Protein AF-A0A9P6RVA3-F1 (afdb_monomer)

pLDDT: mean 85.66, std 9.14, range [53.78, 96.81]

Structure (mmCIF, N/CA/C/O backbone):
data_AF-A0A9P6RVA3-F1
#
_entry.id   AF-A0A9P6RVA3-F1
#
loop_
_atom_site.group_PDB
_atom_site.id
_atom_site.type_symbol
_atom_site.label_atom_id
_atom_site.label_alt_id
_atom_site.label_comp_id
_atom_site.label_asym_id
_atom_site.label_entity_id
_atom_site.label_seq_id
_atom_site.pdbx_PDB_ins_code
_atom_site.Cartn_x
_atom_site.Cartn_y
_atom_site.Cartn_z
_atom_site.occupancy
_atom_site.B_iso_or_equiv
_atom_site.auth_seq_id
_atom_site.auth_comp_id
_atom_site.auth_asym_id
_atom_site.auth_atom_id
_atom_site.pdbx_PDB_model_num
ATOM 1 N N . LEU A 1 1 ? -16.266 7.007 38.373 1.00 53.78 1 LEU A N 1
ATOM 2 C CA . LEU A 1 1 ? -15.330 5.930 37.982 1.00 53.78 1 LEU A CA 1
ATOM 3 C C . LEU A 1 1 ? -15.356 4.839 39.043 1.00 53.78 1 LEU A C 1
ATOM 5 O O . LEU A 1 1 ? -15.180 5.146 40.216 1.00 53.78 1 LEU A O 1
ATOM 9 N N . THR A 1 2 ? -15.658 3.595 38.670 1.00 68.75 2 THR A N 1
ATOM 10 C CA . THR A 1 2 ? -15.514 2.444 39.577 1.00 68.75 2 THR A CA 1
ATOM 11 C C . THR A 1 2 ? -14.026 2.146 39.792 1.00 68.75 2 THR A C 1
ATOM 13 O O . THR A 1 2 ? -13.196 2.486 38.951 1.00 68.75 2 THR A O 1
ATOM 16 N N . ARG A 1 3 ? -13.667 1.497 40.908 1.00 64.25 3 ARG A N 1
ATOM 17 C CA . ARG A 1 3 ? -12.266 1.171 41.249 1.00 64.25 3 ARG A CA 1
ATOM 18 C C . ARG A 1 3 ? -11.560 0.344 40.158 1.00 64.25 3 ARG A C 1
ATOM 20 O O . ARG A 1 3 ? -10.368 0.515 39.949 1.00 64.25 3 ARG A O 1
ATOM 27 N N . ALA A 1 4 ? -12.315 -0.496 39.443 1.00 65.62 4 ALA A N 1
ATOM 28 C CA . ALA A 1 4 ? -11.836 -1.242 38.279 1.00 65.62 4 ALA A CA 1
ATOM 29 C C . ALA A 1 4 ? -11.577 -0.335 37.061 1.00 65.62 4 ALA A C 1
ATOM 31 O O . ALA A 1 4 ? -10.528 -0.447 36.445 1.00 65.62 4 ALA A O 1
ATOM 32 N N . GLY A 1 5 ? -12.479 0.611 36.766 1.00 70.31 5 GLY A N 1
ATOM 33 C CA . GLY A 1 5 ? -12.300 1.550 35.653 1.00 70.31 5 GLY A CA 1
ATOM 34 C C . GLY A 1 5 ? -11.110 2.496 35.838 1.00 70.31 5 GLY A C 1
ATOM 35 O O . GLY A 1 5 ? -10.431 2.800 34.868 1.00 70.31 5 GLY A O 1
ATOM 36 N N . SER A 1 6 ? -10.815 2.914 37.075 1.00 71.44 6 SER A N 1
ATOM 37 C CA . SER A 1 6 ? -9.616 3.721 37.362 1.00 71.44 6 SER A CA 1
ATOM 38 C C . SER A 1 6 ? -8.330 2.958 37.044 1.00 71.44 6 SER A C 1
ATOM 40 O O . SER A 1 6 ? -7.448 3.505 36.404 1.00 71.44 6 SER A O 1
ATOM 42 N N . LYS A 1 7 ? -8.257 1.677 37.430 1.00 80.69 7 LYS A N 1
ATOM 43 C CA . LYS A 1 7 ? -7.076 0.840 37.195 1.00 80.69 7 LYS A CA 1
ATOM 44 C C . LYS A 1 7 ? -6.822 0.607 35.703 1.00 80.69 7 LYS A C 1
ATOM 46 O O . LYS A 1 7 ? -5.688 0.715 35.263 1.00 80.69 7 LYS A O 1
ATOM 51 N N . THR A 1 8 ? -7.874 0.324 34.935 1.00 79.81 8 THR A N 1
ATOM 52 C CA . THR A 1 8 ? -7.774 0.156 33.478 1.00 79.81 8 THR A CA 1
ATOM 53 C C . THR A 1 8 ? -7.306 1.438 32.796 1.00 79.81 8 THR A C 1
ATOM 55 O O . THR A 1 8 ? -6.451 1.385 31.924 1.00 79.81 8 THR A O 1
ATOM 58 N N . LEU A 1 9 ? -7.826 2.598 33.212 1.00 77.81 9 LEU A N 1
ATOM 59 C CA . LEU A 1 9 ? -7.374 3.880 32.676 1.00 77.81 9 LEU A CA 1
ATOM 60 C C . LEU A 1 9 ? -5.895 4.136 33.001 1.00 77.81 9 LEU A C 1
ATOM 62 O O . LEU A 1 9 ? -5.153 4.548 32.119 1.00 77.81 9 LEU A O 1
ATOM 66 N N . ASP A 1 10 ? -5.460 3.844 34.230 1.00 79.94 10 ASP A N 1
ATOM 67 C CA . ASP A 1 10 ? -4.055 3.977 34.632 1.00 79.94 10 ASP A CA 1
ATOM 68 C C . ASP A 1 10 ? -3.139 3.049 33.812 1.00 79.94 10 ASP A C 1
ATOM 70 O O . ASP A 1 10 ? -2.068 3.471 33.386 1.00 79.94 10 ASP A O 1
ATOM 74 N N . GLU A 1 11 ? -3.566 1.811 33.540 1.00 81.69 11 GLU A N 1
ATOM 75 C CA . GLU A 1 11 ? -2.845 0.857 32.680 1.00 81.69 11 GLU A CA 1
ATOM 76 C C . GLU A 1 11 ? -2.764 1.351 31.223 1.00 81.69 11 GLU A C 1
ATOM 78 O O . GLU A 1 11 ? -1.707 1.260 30.603 1.00 81.69 11 GLU A O 1
ATOM 83 N N . MET A 1 12 ? -3.840 1.939 30.688 1.00 81.44 12 MET A N 1
ATOM 84 C CA . MET A 1 12 ? -3.847 2.497 29.330 1.00 81.44 12 MET A CA 1
ATOM 85 C C . MET A 1 12 ? -3.011 3.779 29.206 1.00 81.44 12 MET A C 1
ATOM 87 O O . MET A 1 12 ? -2.379 3.984 28.177 1.00 81.44 12 MET A O 1
ATOM 91 N N . ILE A 1 13 ? -2.999 4.634 30.236 1.00 79.94 13 ILE A N 1
ATOM 92 C CA . ILE A 1 13 ? -2.170 5.853 30.284 1.00 79.94 13 ILE A CA 1
ATOM 93 C C . ILE A 1 13 ? -0.687 5.507 30.469 1.00 79.94 13 ILE A C 1
ATOM 95 O O . ILE A 1 13 ? 0.174 6.249 30.006 1.00 79.94 13 ILE A O 1
ATOM 99 N N . GLN A 1 14 ? -0.372 4.409 31.162 1.00 79.31 14 GLN A N 1
ATOM 100 C CA . GLN A 1 14 ? 0.998 3.894 31.243 1.00 79.31 14 GLN A CA 1
ATOM 101 C C . GLN A 1 14 ? 1.500 3.349 29.897 1.00 79.31 14 GLN A C 1
ATOM 103 O O . GLN A 1 14 ? 2.712 3.306 29.688 1.00 79.31 14 GLN A O 1
ATOM 108 N N . GLY A 1 15 ? 0.592 2.944 29.005 1.00 71.94 15 GLY A N 1
ATOM 109 C CA . GLY A 1 15 ? 0.879 2.682 27.594 1.00 71.94 15 GLY A CA 1
ATOM 110 C C . GLY A 1 15 ? 0.721 3.926 26.710 1.00 71.94 15 GLY A C 1
ATOM 111 O O . GLY A 1 15 ? 0.503 5.035 27.196 1.00 71.94 15 GLY A O 1
ATOM 112 N N . ASP A 1 16 ? 0.798 3.743 25.389 1.00 83.69 16 ASP A N 1
ATOM 113 C CA . ASP A 1 16 ? 0.493 4.810 24.430 1.00 83.69 16 ASP A CA 1
ATOM 114 C C . ASP A 1 16 ? -1.019 4.874 24.158 1.00 83.69 16 ASP A C 1
ATOM 116 O O . ASP A 1 16 ? -1.569 4.245 23.250 1.00 83.69 16 ASP A O 1
ATOM 120 N N . PHE A 1 17 ? -1.729 5.635 24.994 1.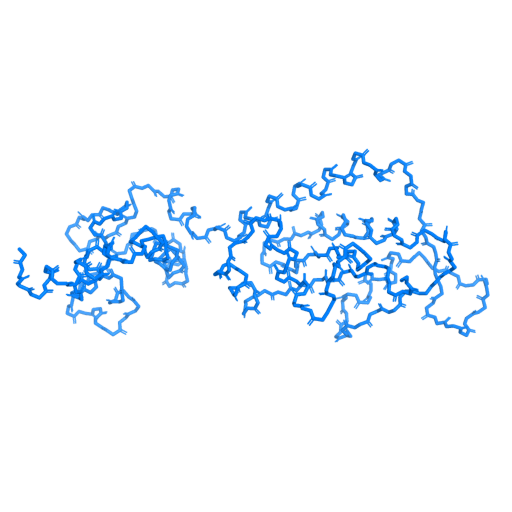00 84.44 17 PHE A N 1
ATOM 121 C CA . PHE A 1 17 ? -3.171 5.837 24.843 1.00 84.44 17 PHE A CA 1
ATOM 122 C C . PHE A 1 17 ? -3.547 6.437 23.476 1.00 84.44 17 PHE A C 1
ATOM 124 O O . PHE A 1 17 ? -4.630 6.150 22.959 1.00 84.44 17 PHE A O 1
ATOM 131 N N . ALA A 1 18 ? -2.685 7.278 22.892 1.00 81.38 18 ALA A N 1
ATOM 132 C CA . ALA A 1 18 ? -2.969 7.921 21.615 1.00 81.38 18 ALA A CA 1
ATOM 133 C C . ALA A 1 18 ? -2.950 6.896 20.476 1.00 81.38 18 ALA A C 1
ATOM 135 O O . ALA A 1 18 ? -3.879 6.870 19.668 1.00 81.38 18 ALA A O 1
ATOM 136 N N . GLU A 1 19 ? -1.960 6.006 20.466 1.00 80.50 19 GLU A N 1
ATOM 137 C CA . GLU A 1 19 ? -1.867 4.900 19.509 1.00 80.50 19 GLU A CA 1
ATOM 138 C C . GLU A 1 19 ? -3.070 3.947 19.617 1.00 80.50 19 GLU A C 1
ATOM 140 O O . GLU A 1 19 ? -3.694 3.598 18.609 1.00 80.50 19 GLU A O 1
ATOM 145 N N . LEU A 1 20 ? -3.485 3.607 20.844 1.00 86.50 20 LEU A N 1
ATOM 146 C CA . LEU A 1 20 ? -4.684 2.794 21.086 1.00 86.50 20 LEU A CA 1
ATOM 147 C C . LEU A 1 20 ? -5.958 3.468 20.550 1.00 86.50 20 LEU A C 1
ATOM 149 O O . LEU A 1 20 ? -6.811 2.804 19.954 1.00 86.50 20 LEU A O 1
ATOM 153 N N . ALA A 1 21 ? -6.097 4.785 20.734 1.00 88.31 21 ALA A N 1
ATOM 154 C CA . ALA A 1 21 ? -7.236 5.553 20.231 1.00 88.31 21 ALA A CA 1
ATOM 155 C C . ALA A 1 21 ? -7.248 5.648 18.698 1.00 88.31 21 ALA A C 1
ATOM 157 O O . ALA A 1 21 ? -8.306 5.492 18.084 1.00 88.31 21 ALA A O 1
ATOM 158 N N . ILE A 1 22 ? -6.089 5.856 18.069 1.00 84.38 22 ILE A N 1
ATOM 159 C CA . ILE A 1 22 ? -5.953 5.876 16.607 1.00 84.38 22 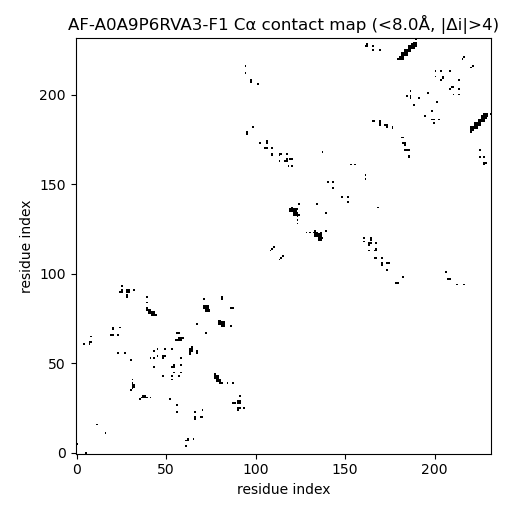ILE A CA 1
ATOM 160 C C . ILE A 1 22 ? -6.326 4.510 16.026 1.00 84.38 22 ILE A C 1
ATOM 162 O O . ILE A 1 22 ? -7.173 4.439 15.135 1.00 84.38 22 ILE A O 1
ATOM 166 N N . THR A 1 23 ? -5.776 3.430 16.581 1.00 85.38 23 THR A N 1
ATOM 167 C CA . THR A 1 23 ? -6.072 2.051 16.161 1.00 85.38 23 THR A CA 1
ATOM 168 C C . THR A 1 23 ? -7.561 1.734 16.296 1.00 85.38 23 THR A C 1
ATOM 170 O O . THR A 1 23 ? -8.183 1.194 15.380 1.00 85.38 23 THR A O 1
ATOM 173 N N . PHE A 1 24 ? -8.179 2.133 17.412 1.00 91.94 24 PHE A N 1
ATOM 174 C CA . PHE A 1 24 ? -9.620 1.999 17.620 1.00 91.94 24 PHE A CA 1
ATOM 175 C C . PHE A 1 24 ? -10.439 2.698 16.523 1.00 91.94 24 PHE A C 1
ATOM 177 O O . PHE A 1 24 ? -11.408 2.125 16.020 1.00 91.94 24 PHE A O 1
ATOM 184 N N . LEU A 1 25 ? -10.048 3.913 16.123 1.00 91.75 25 LEU A N 1
ATOM 185 C CA . LEU A 1 25 ? -10.749 4.692 15.099 1.00 91.75 25 LEU A CA 1
ATOM 186 C C . LEU A 1 25 ? -10.552 4.129 13.686 1.00 91.75 25 LEU A C 1
ATOM 188 O O . LEU A 1 25 ? -11.537 4.074 12.946 1.00 91.75 25 LEU A O 1
ATOM 192 N N . LYS A 1 26 ? -9.341 3.660 13.341 1.00 86.00 26 LYS A N 1
ATOM 193 C CA . LYS A 1 26 ? -9.045 2.935 12.087 1.00 86.00 26 LYS A CA 1
ATOM 194 C C . LYS A 1 26 ? -9.940 1.689 11.962 1.00 86.00 26 LYS A C 1
ATOM 196 O O . LYS A 1 26 ? -10.657 1.516 10.973 1.00 86.00 26 LYS A O 1
ATOM 201 N N . ASN A 1 27 ? -10.001 0.874 13.018 1.00 88.00 27 ASN A N 1
ATOM 202 C CA . ASN A 1 27 ? -10.814 -0.347 13.048 1.00 88.00 27 ASN A CA 1
ATOM 203 C C . ASN A 1 27 ? -12.320 -0.058 12.979 1.00 88.00 27 ASN A C 1
ATOM 205 O O . ASN A 1 27 ? -13.049 -0.727 12.245 1.00 88.00 27 ASN A O 1
ATOM 209 N N . LEU A 1 28 ? -12.798 0.962 13.702 1.00 92.44 28 LEU A N 1
ATOM 210 C CA . LEU A 1 28 ? -14.202 1.371 13.651 1.00 92.44 28 LEU A CA 1
ATOM 211 C C . LEU A 1 28 ? -14.589 1.864 12.252 1.00 92.44 28 LEU A C 1
ATOM 213 O O . LEU A 1 28 ? -15.653 1.502 11.749 1.00 92.44 28 LEU A O 1
ATOM 217 N N . ALA A 1 29 ? -13.743 2.684 11.625 1.00 88.31 29 ALA A N 1
ATOM 218 C CA . ALA A 1 29 ? -13.979 3.182 10.278 1.00 88.31 29 ALA A CA 1
ATOM 219 C C . ALA A 1 29 ? -14.073 2.024 9.273 1.00 88.31 29 ALA A C 1
ATOM 221 O O . ALA A 1 29 ? -15.063 1.920 8.548 1.00 88.31 29 ALA A O 1
ATOM 222 N N . THR A 1 30 ? -13.123 1.091 9.325 1.00 82.62 30 THR A N 1
ATOM 223 C CA . THR A 1 30 ? -13.113 -0.132 8.507 1.00 82.62 30 THR A CA 1
ATOM 224 C C . THR A 1 30 ? -14.384 -0.964 8.682 1.00 82.62 30 THR A C 1
ATOM 226 O O . THR A 1 30 ? -15.013 -1.351 7.695 1.00 82.62 30 THR A O 1
ATOM 229 N N . ALA A 1 31 ? -14.822 -1.193 9.924 1.00 86.00 31 ALA A N 1
ATOM 230 C CA . ALA A 1 31 ? -16.041 -1.949 10.202 1.00 86.00 31 ALA A CA 1
ATOM 231 C C . ALA A 1 31 ? -17.302 -1.255 9.655 1.00 86.00 31 ALA A C 1
ATOM 233 O O . ALA A 1 31 ? -18.172 -1.917 9.092 1.00 86.00 31 ALA A O 1
ATOM 234 N N . ILE A 1 32 ? -17.391 0.077 9.751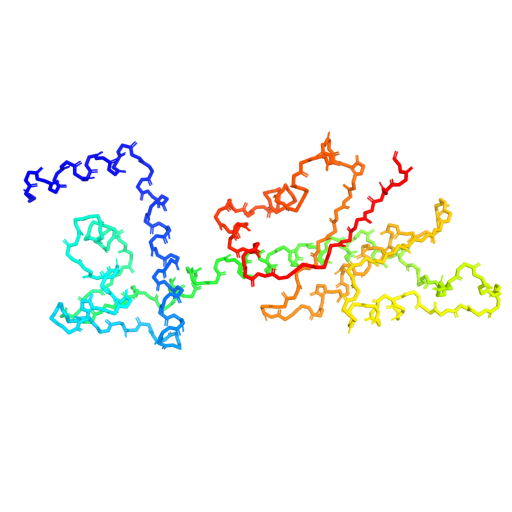 1.00 86.12 32 ILE A N 1
ATOM 235 C CA . ILE A 1 32 ? -18.506 0.854 9.186 1.00 86.12 32 ILE A CA 1
ATOM 236 C C . ILE A 1 3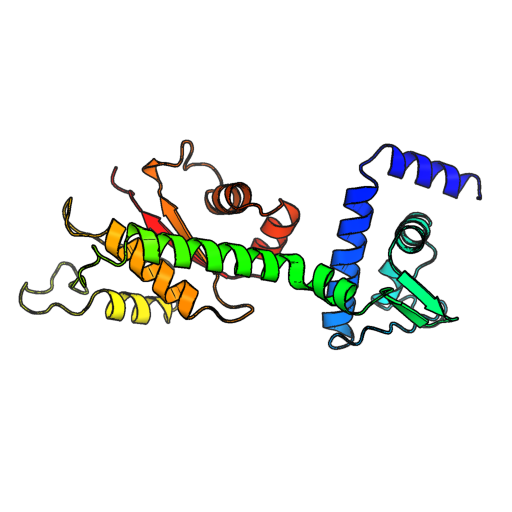2 ? -18.561 0.715 7.662 1.00 86.12 32 ILE A C 1
ATOM 238 O O . ILE A 1 32 ? -19.642 0.514 7.104 1.00 86.12 32 ILE A O 1
ATOM 242 N N . PHE A 1 33 ? -17.418 0.801 6.979 1.00 78.75 33 PHE A N 1
ATOM 243 C CA . PHE A 1 33 ? -17.377 0.626 5.529 1.00 78.75 33 PHE A CA 1
ATOM 244 C C . PHE A 1 33 ? -17.772 -0.788 5.111 1.00 78.75 33 PHE A C 1
ATOM 246 O O . PHE A 1 33 ? -18.658 -0.948 4.275 1.00 78.75 33 PHE A O 1
ATOM 253 N N . LYS A 1 34 ? -17.195 -1.806 5.751 1.00 77.94 34 LYS A N 1
ATOM 254 C CA . LYS A 1 34 ? -17.452 -3.213 5.430 1.00 77.94 34 LYS A CA 1
ATOM 255 C C . LYS A 1 34 ? -18.897 -3.643 5.697 1.00 77.94 34 LYS A C 1
ATOM 257 O O . LYS A 1 34 ? -19.496 -4.331 4.878 1.00 77.94 34 LYS A O 1
ATOM 262 N N . GLU A 1 35 ? -19.453 -3.262 6.844 1.00 84.12 35 GLU A N 1
ATOM 263 C CA . GLU A 1 35 ? -20.722 -3.811 7.340 1.00 84.12 35 GLU A CA 1
ATOM 264 C C . GLU A 1 35 ? -21.927 -2.896 7.062 1.00 84.12 35 GLU A C 1
ATOM 266 O O . GLU A 1 35 ? -23.077 -3.316 7.215 1.00 84.12 35 GLU A O 1
ATOM 271 N N . GLN A 1 36 ? -21.692 -1.631 6.693 1.00 81.00 36 GLN A N 1
ATOM 272 C CA . GLN A 1 36 ? -22.745 -0.643 6.428 1.00 81.00 36 GLN A CA 1
ATOM 273 C C . GLN A 1 36 ? -22.527 0.174 5.145 1.00 81.00 36 GLN A C 1
ATOM 275 O O . GLN A 1 36 ? -23.161 1.222 4.998 1.00 81.00 36 GLN A O 1
ATOM 280 N N . ASP A 1 37 ? -21.659 -0.279 4.235 1.00 68.88 37 ASP A N 1
ATOM 281 C CA . ASP A 1 37 ? -21.384 0.375 2.943 1.00 68.88 37 ASP A CA 1
ATOM 282 C C . ASP A 1 37 ? -20.992 1.859 3.100 1.00 68.88 37 ASP A C 1
ATOM 284 O O . ASP A 1 37 ? -21.432 2.755 2.381 1.00 68.88 37 ASP A O 1
ATOM 288 N N . GLY A 1 38 ? -20.231 2.150 4.159 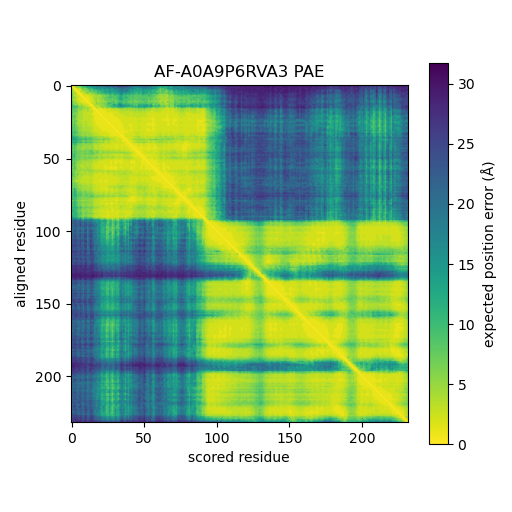1.00 65.81 38 GLY A N 1
ATOM 289 C CA . GLY A 1 38 ? -19.743 3.495 4.472 1.00 65.81 38 GLY A CA 1
ATOM 290 C C . GLY A 1 38 ? -20.793 4.438 5.063 1.00 65.81 38 GLY A C 1
ATOM 291 O O . GLY A 1 38 ? -20.518 5.628 5.231 1.00 65.81 38 GLY A O 1
ATOM 292 N N . ASN A 1 39 ? -21.992 3.952 5.410 1.00 80.81 39 ASN A N 1
ATOM 293 C CA . ASN A 1 39 ? -22.994 4.775 6.082 1.00 80.81 39 ASN A CA 1
ATOM 294 C C . ASN A 1 39 ? -22.488 5.205 7.475 1.00 80.81 39 ASN A C 1
ATOM 296 O O . ASN A 1 39 ? -22.365 4.364 8.367 1.00 80.81 39 ASN A O 1
ATOM 300 N N . PRO A 1 40 ? -22.259 6.510 7.719 1.00 83.31 40 PRO A N 1
ATOM 301 C CA . PRO A 1 40 ? -21.536 6.982 8.900 1.00 83.31 40 PRO A CA 1
ATOM 302 C C . PRO A 1 40 ? -22.315 6.868 10.216 1.00 83.31 40 PRO A C 1
ATOM 304 O O . PRO A 1 40 ? -21.777 7.201 11.273 1.00 83.31 40 PRO A O 1
ATOM 307 N N . VAL A 1 41 ? -23.591 6.474 10.171 1.00 92.62 41 VAL A N 1
ATOM 308 C CA . VAL A 1 41 ? -24.463 6.408 11.346 1.00 92.62 41 VAL A CA 1
ATOM 309 C C . VAL A 1 41 ? -24.632 4.961 11.800 1.00 92.62 41 VAL A C 1
ATOM 311 O O . VAL A 1 41 ? -25.389 4.179 11.219 1.00 92.62 41 VAL A O 1
ATOM 314 N N . VAL A 1 42 ? -23.989 4.632 12.917 1.00 95.44 42 VAL A N 1
ATOM 315 C CA . VAL A 1 42 ? -24.090 3.324 13.563 1.00 95.44 42 VAL A CA 1
ATOM 316 C C . VAL A 1 42 ? -25.194 3.348 14.612 1.00 95.44 42 VAL A C 1
ATOM 318 O O . VAL A 1 42 ? -25.117 4.061 15.615 1.00 95.44 42 VAL A O 1
ATOM 321 N N . ARG A 1 43 ? -26.237 2.538 14.419 1.00 96.19 43 ARG A N 1
ATOM 322 C CA . ARG A 1 43 ? -27.249 2.294 15.456 1.00 96.19 43 ARG A CA 1
ATOM 323 C C . ARG A 1 43 ? -26.812 1.124 16.329 1.00 96.19 43 ARG A C 1
ATOM 325 O O . ARG A 1 43 ? -26.725 0.009 15.819 1.00 96.19 43 ARG A O 1
ATOM 332 N N . TYR A 1 44 ? -26.613 1.375 17.621 1.00 95.69 44 TYR A N 1
ATOM 333 C CA . TYR A 1 44 ? -26.223 0.366 18.603 1.00 95.69 44 TYR A CA 1
ATOM 334 C C . TYR A 1 44 ? -27.217 0.265 19.768 1.00 95.69 44 TYR A C 1
ATOM 336 O O . TYR A 1 44 ? -27.493 1.246 20.465 1.00 95.69 44 TYR A O 1
ATOM 344 N N . ILE A 1 45 ? -27.724 -0.944 19.999 1.00 94.50 45 ILE A N 1
ATOM 345 C CA . ILE A 1 45 ? -28.645 -1.306 21.073 1.00 94.50 45 ILE A CA 1
ATOM 346 C C . ILE A 1 45 ? -28.017 -2.465 21.868 1.00 94.50 45 ILE A C 1
ATOM 348 O O . ILE A 1 45 ? -27.975 -3.591 21.373 1.00 94.50 45 ILE A O 1
ATOM 352 N N . PRO A 1 46 ? -27.597 -2.253 23.135 1.00 91.12 46 PRO A N 1
ATOM 353 C CA . PRO A 1 46 ? -26.837 -3.245 23.909 1.00 91.12 46 PRO A CA 1
ATOM 354 C C . PRO A 1 46 ? -27.492 -4.616 24.094 1.00 91.12 46 PRO A C 1
ATOM 356 O O . PRO A 1 46 ? -26.815 -5.569 24.461 1.00 91.12 46 PRO A O 1
ATOM 359 N N . LYS A 1 47 ? -28.815 -4.725 23.935 1.00 89.94 47 LYS A N 1
ATOM 360 C CA . LYS A 1 47 ? -29.534 -6.004 24.035 1.00 89.94 47 LYS A CA 1
ATOM 361 C C . LYS A 1 47 ? -29.571 -6.767 22.712 1.00 89.94 47 LYS A C 1
ATOM 363 O O . LYS A 1 47 ? -29.615 -7.989 22.746 1.00 89.94 47 LYS A O 1
ATOM 368 N N . GLU A 1 48 ? -29.568 -6.054 21.590 1.00 93.44 48 GLU A N 1
ATOM 369 C CA . GLU A 1 48 ? -29.712 -6.620 20.243 1.00 93.44 48 GLU A CA 1
ATOM 370 C C . GLU A 1 48 ? -28.348 -6.894 19.611 1.00 93.44 48 GLU A C 1
ATOM 372 O O . GLU A 1 48 ? -28.149 -7.912 18.960 1.00 93.44 48 GLU A O 1
ATOM 377 N N . ASP A 1 49 ? -27.383 -6.008 19.848 1.00 94.62 49 ASP A N 1
ATOM 378 C CA . ASP A 1 49 ? -26.137 -5.978 19.093 1.00 94.62 49 ASP A CA 1
ATOM 379 C C . ASP A 1 49 ? -24.982 -6.740 19.768 1.00 94.62 49 ASP A C 1
ATOM 381 O O . ASP A 1 49 ? -23.865 -6.685 19.261 1.00 94.62 49 ASP A O 1
ATOM 385 N N . LYS A 1 50 ? -25.216 -7.476 20.871 1.00 91.69 50 LYS A N 1
ATOM 386 C CA . LYS A 1 50 ? -24.156 -8.193 21.625 1.00 91.69 50 LYS A CA 1
ATOM 387 C C . LYS A 1 50 ? -23.346 -9.183 20.792 1.00 91.69 50 LYS A C 1
ATOM 389 O O . LYS A 1 50 ? -22.208 -9.473 21.135 1.00 91.69 50 LYS A O 1
ATOM 394 N N . THR A 1 51 ? -23.957 -9.740 19.753 1.00 91.94 51 THR A N 1
ATOM 395 C CA . THR A 1 51 ? -23.343 -10.731 18.860 1.00 91.94 51 THR A CA 1
ATOM 396 C C . THR A 1 51 ? -22.940 -10.131 17.514 1.00 91.94 51 THR A C 1
ATOM 398 O O . THR A 1 51 ? -22.590 -10.869 16.601 1.00 91.94 51 THR A O 1
ATOM 401 N N . THR A 1 52 ? -23.045 -8.810 17.358 1.00 94.50 52 THR A N 1
ATOM 402 C CA . THR A 1 52 ? -22.682 -8.098 16.126 1.00 94.50 52 THR A CA 1
ATOM 403 C C . THR A 1 52 ? -21.320 -7.432 16.283 1.00 94.50 52 THR A C 1
ATOM 405 O O . THR A 1 52 ? -20.887 -7.169 17.407 1.00 94.50 52 THR A O 1
ATOM 408 N N . TRP A 1 53 ? -20.698 -7.059 15.161 1.00 94.00 53 TRP A N 1
ATOM 409 C CA . TRP A 1 53 ? -19.447 -6.288 15.131 1.00 94.00 53 TRP A CA 1
ATOM 410 C C . TRP A 1 53 ? -19.506 -5.015 15.995 1.00 94.00 53 TRP A C 1
ATOM 412 O O . TRP A 1 53 ? -18.519 -4.597 16.590 1.00 94.00 53 TRP A O 1
ATOM 422 N N . LYS A 1 54 ? -20.694 -4.414 16.144 1.00 96.00 54 LYS A N 1
ATOM 423 C CA . LYS A 1 54 ? -20.885 -3.179 16.915 1.00 96.00 54 LYS A CA 1
ATOM 424 C C . LYS A 1 54 ? -20.545 -3.350 18.393 1.00 96.00 54 LYS A C 1
ATOM 426 O O . LYS A 1 54 ? -20.179 -2.370 19.037 1.00 96.00 54 LYS A O 1
ATOM 431 N N . PHE A 1 55 ? -20.679 -4.555 18.951 1.00 95.06 55 PHE A N 1
ATOM 432 C CA . PHE A 1 55 ? -20.365 -4.796 20.359 1.00 95.06 55 PHE A CA 1
ATOM 433 C C . PHE A 1 55 ? -18.886 -4.540 20.673 1.00 95.06 55 PHE A C 1
ATOM 435 O O . PHE A 1 55 ? -18.568 -4.095 21.773 1.00 95.06 55 PHE A O 1
ATOM 442 N N . GLU A 1 56 ? -17.994 -4.741 19.703 1.00 94.31 56 GLU A N 1
ATOM 443 C CA . GLU A 1 56 ? -16.557 -4.503 19.863 1.00 94.31 56 GLU A CA 1
ATOM 444 C C . GLU A 1 56 ? -16.238 -3.017 20.078 1.00 94.31 56 GLU A C 1
ATOM 446 O O . GLU A 1 56 ? -15.354 -2.687 20.865 1.00 94.31 56 GLU A O 1
ATOM 451 N N . PHE A 1 57 ? -17.015 -2.117 19.466 1.00 95.62 57 PHE A N 1
ATOM 452 C CA . PHE A 1 57 ? -16.769 -0.668 19.489 1.00 95.62 57 PHE A CA 1
ATOM 453 C C . PHE A 1 57 ? -17.705 0.113 20.424 1.00 95.62 57 PHE A C 1
ATOM 455 O O . PHE A 1 57 ? -17.368 1.178 20.951 1.00 95.62 57 PHE A O 1
ATOM 462 N N . PHE A 1 58 ? -18.912 -0.405 20.645 1.00 95.19 58 PHE A N 1
ATOM 463 C CA . PHE A 1 58 ? -19.962 0.261 21.418 1.00 95.19 58 PHE A CA 1
ATOM 464 C C . PHE A 1 58 ? -20.342 -0.499 22.696 1.00 95.19 58 PHE A C 1
ATOM 466 O O . PHE A 1 58 ? -21.218 -0.059 23.443 1.00 95.19 58 PHE A O 1
ATOM 473 N N . GLY A 1 59 ? -19.652 -1.605 22.982 1.00 92.25 59 GLY A N 1
ATOM 474 C CA . GLY A 1 59 ? -19.794 -2.396 24.199 1.00 92.25 59 GLY A CA 1
ATOM 475 C C . GLY A 1 59 ? -19.495 -1.638 25.496 1.00 92.25 59 GLY A C 1
ATOM 476 O O . GLY A 1 59 ? -19.100 -0.465 25.516 1.00 92.25 59 GLY A O 1
ATOM 477 N N . ASP A 1 60 ? -19.708 -2.346 26.602 1.00 91.56 60 ASP A N 1
ATOM 478 C CA . ASP A 1 60 ? -19.558 -1.879 27.983 1.00 91.56 60 ASP A CA 1
ATOM 479 C C . ASP A 1 60 ? -18.210 -2.256 28.619 1.00 91.56 60 ASP A C 1
ATOM 481 O O . ASP A 1 60 ? -17.985 -1.970 29.797 1.00 91.56 60 ASP A O 1
ATOM 485 N N . LYS A 1 61 ? -17.288 -2.845 27.844 1.00 91.19 61 LYS A N 1
ATOM 486 C CA . LYS A 1 61 ? -15.900 -3.051 28.277 1.00 91.19 61 LYS A CA 1
ATOM 487 C C . LYS A 1 61 ? -15.272 -1.694 28.648 1.00 91.19 61 LYS A C 1
ATOM 489 O O . LYS A 1 61 ? -15.344 -0.778 27.827 1.00 91.19 61 LYS A O 1
ATOM 494 N N . PRO A 1 62 ? -14.641 -1.547 29.831 1.00 88.94 62 PRO A N 1
ATOM 495 C CA . PRO A 1 62 ? -14.089 -0.266 30.281 1.00 88.94 62 PRO A CA 1
ATOM 496 C C . PRO A 1 62 ? -13.146 0.401 29.270 1.00 88.94 62 PRO A C 1
ATOM 498 O O . PRO A 1 62 ? -13.296 1.586 29.005 1.00 88.94 62 PRO A O 1
ATOM 501 N N . GLU A 1 63 ? -12.252 -0.367 28.643 1.00 89.31 63 GLU A N 1
ATOM 502 C CA . GLU A 1 63 ? -11.322 0.109 27.601 1.00 89.31 63 GLU A CA 1
ATOM 503 C C . GLU A 1 63 ? -12.063 0.737 26.415 1.00 89.31 63 GLU A C 1
ATOM 505 O O . GLU A 1 63 ? -11.790 1.866 26.022 1.00 89.31 63 GLU A O 1
ATOM 510 N N . VAL A 1 64 ? -13.072 0.035 25.893 1.00 91.56 64 VAL A N 1
ATOM 511 C CA . VAL A 1 64 ? -13.896 0.486 24.764 1.00 91.56 64 VAL A CA 1
ATOM 512 C C . VAL A 1 64 ? -14.675 1.751 25.124 1.00 91.56 64 VAL A C 1
ATOM 514 O O . VAL A 1 64 ? -14.825 2.650 24.298 1.00 91.56 64 VAL A O 1
ATOM 517 N N . VAL A 1 65 ? -15.167 1.844 26.363 1.00 91.69 65 VAL A N 1
ATOM 518 C CA . VAL A 1 65 ? -15.833 3.053 26.863 1.00 91.69 65 VAL A CA 1
ATOM 519 C C . VAL A 1 65 ? -14.859 4.231 26.860 1.00 91.69 65 VAL A C 1
ATOM 521 O O . VAL A 1 65 ? -15.210 5.274 26.313 1.00 91.69 65 VAL A O 1
ATOM 524 N N . PHE A 1 66 ? -13.646 4.061 27.393 1.00 91.00 66 PHE A N 1
ATOM 525 C CA . PHE A 1 66 ? -12.636 5.122 27.423 1.00 91.00 66 PHE A CA 1
ATOM 526 C C . PHE A 1 66 ? -12.196 5.559 26.027 1.00 91.00 66 PHE A C 1
ATOM 528 O O . PHE A 1 66 ? -12.193 6.755 25.745 1.00 91.00 66 PHE A O 1
ATOM 535 N N . LEU A 1 67 ? -11.894 4.612 25.135 1.00 92.69 67 LEU A N 1
ATOM 536 C CA . LEU A 1 67 ? -11.499 4.909 23.755 1.00 92.69 67 LEU A CA 1
ATOM 537 C C . LEU A 1 67 ? -12.599 5.679 23.025 1.00 92.69 67 LEU A C 1
ATOM 539 O O . LEU A 1 67 ? -12.330 6.695 22.388 1.00 92.69 67 LEU A O 1
ATOM 543 N N . ARG A 1 68 ? -13.858 5.255 23.175 1.00 93.25 68 ARG A N 1
ATOM 544 C CA . ARG A 1 68 ? -15.007 5.929 22.563 1.00 93.25 68 ARG A CA 1
ATOM 545 C C . ARG A 1 68 ? -15.235 7.331 23.126 1.00 93.25 68 ARG A C 1
ATOM 547 O O . ARG A 1 68 ? -15.582 8.222 22.357 1.00 93.25 68 ARG A O 1
ATOM 554 N N . GLU A 1 69 ? -15.076 7.526 24.434 1.00 90.00 69 GLU A N 1
ATOM 555 C CA . GLU A 1 69 ? -15.237 8.836 25.084 1.00 90.00 69 GLU A CA 1
ATOM 556 C C . GLU A 1 69 ? -14.099 9.810 24.752 1.00 90.00 69 GLU A C 1
ATOM 558 O O . GLU A 1 69 ? -14.335 11.014 24.692 1.00 90.00 69 GLU A O 1
ATOM 563 N N . ALA A 1 70 ? -12.894 9.301 24.489 1.00 88.88 70 ALA A N 1
ATOM 564 C CA . ALA A 1 70 ? -11.745 10.099 24.063 1.00 88.88 70 ALA A CA 1
ATOM 565 C C . ALA A 1 70 ? -11.691 10.350 22.543 1.00 88.88 70 ALA A C 1
ATOM 567 O O . ALA A 1 70 ? -10.876 11.142 22.071 1.00 88.88 70 ALA A O 1
ATOM 568 N N . SER A 1 71 ? -12.546 9.681 21.770 1.00 91.44 71 SER A N 1
ATOM 569 C CA . SER A 1 71 ? -12.561 9.747 20.308 1.00 91.44 71 SER A CA 1
ATOM 570 C C . SER A 1 71 ? -13.445 10.879 19.766 1.00 91.44 71 SER A C 1
ATOM 572 O O . SER A 1 71 ? -14.403 11.288 20.425 1.00 91.44 71 SER A O 1
ATOM 574 N N . PRO A 1 72 ? -13.220 11.343 18.518 1.00 91.81 72 PRO A N 1
ATOM 575 C CA . PRO A 1 72 ? -14.062 12.326 17.831 1.00 91.81 72 PRO A CA 1
ATOM 576 C C . PRO A 1 72 ? -15.394 11.709 17.352 1.00 91.81 72 PRO A C 1
ATOM 578 O O . PRO A 1 72 ? -15.762 11.777 16.175 1.00 91.81 72 PRO A O 1
ATOM 581 N N . LEU A 1 73 ? -16.135 11.095 18.275 1.00 92.88 73 LEU A N 1
ATOM 582 C CA . LEU A 1 73 ? -17.429 10.460 18.063 1.00 92.88 73 LEU A CA 1
ATOM 583 C C . LEU A 1 73 ? -18.524 11.253 18.784 1.00 92.88 73 LEU A C 1
ATOM 585 O O . LEU A 1 73 ? -18.360 11.738 19.898 1.00 92.88 73 LEU A O 1
ATOM 589 N N . THR A 1 74 ? -19.687 11.353 18.151 1.00 91.75 74 THR A N 1
ATOM 590 C CA . THR A 1 74 ? -20.903 11.911 18.746 1.00 91.75 74 THR A CA 1
ATOM 591 C C . THR A 1 74 ? -21.914 10.807 18.990 1.00 91.75 74 THR A C 1
ATOM 593 O O . THR A 1 74 ? -22.044 9.869 18.197 1.00 91.75 74 THR A O 1
ATOM 596 N N . ARG A 1 75 ? -22.666 10.944 20.083 1.00 92.56 75 ARG A N 1
ATOM 597 C CA . ARG A 1 75 ? -23.748 10.033 2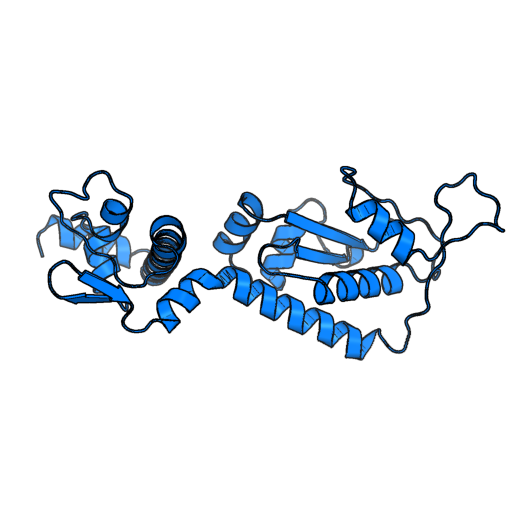0.446 1.00 92.56 75 ARG A CA 1
ATOM 598 C C . ARG A 1 75 ? -25.062 10.794 20.578 1.00 92.56 75 ARG A C 1
ATOM 600 O O . ARG A 1 75 ? -25.159 11.746 21.345 1.00 92.56 75 ARG A O 1
ATOM 607 N N . ALA A 1 76 ? -26.088 10.322 19.875 1.00 91.00 76 ALA A N 1
ATOM 608 C CA . ALA A 1 76 ? -27.467 10.784 19.996 1.00 91.00 76 ALA A CA 1
ATOM 609 C C . ALA A 1 76 ? -28.372 9.581 20.304 1.00 91.00 76 ALA A C 1
ATOM 611 O O . ALA A 1 76 ? -28.833 8.869 19.410 1.00 91.00 76 ALA A O 1
ATOM 612 N N . GLY A 1 77 ? -28.585 9.311 21.595 1.00 91.06 77 GLY A N 1
ATOM 613 C CA . GLY A 1 77 ? -29.325 8.134 22.054 1.00 91.06 77 GLY A CA 1
ATOM 614 C C . GLY A 1 77 ? -28.603 6.825 21.712 1.00 91.06 77 GLY A C 1
ATOM 615 O O . GLY A 1 77 ? -27.569 6.509 22.307 1.00 91.06 77 GLY A O 1
ATOM 616 N N . VAL A 1 78 ? -29.170 6.062 20.773 1.00 92.75 78 VAL A N 1
ATOM 617 C CA . VAL A 1 78 ? -28.618 4.791 20.254 1.00 92.75 78 VAL A CA 1
ATOM 618 C C . VAL A 1 78 ? -27.741 4.981 19.013 1.00 92.75 78 VAL A C 1
ATOM 620 O O . VAL A 1 78 ? -27.111 4.032 18.551 1.00 92.75 78 VAL A O 1
ATOM 623 N N . LEU A 1 79 ? -27.716 6.189 18.449 1.00 94.62 79 LEU A N 1
ATOM 624 C CA . LEU A 1 79 ? -26.958 6.498 17.244 1.00 94.62 79 LEU A CA 1
ATOM 625 C C . LEU A 1 79 ? -25.569 7.008 17.613 1.00 94.62 79 LEU A C 1
ATOM 627 O O . LEU A 1 79 ? -25.435 7.909 18.443 1.00 94.62 79 LEU A O 1
ATOM 631 N N . HIS A 1 80 ? -24.563 6.457 16.950 1.00 94.94 80 HIS A N 1
ATOM 632 C CA . HIS A 1 80 ? -23.165 6.838 17.054 1.00 94.94 80 HIS A CA 1
ATOM 633 C C . HIS A 1 80 ? -22.654 7.208 15.666 1.00 94.94 80 HIS A C 1
ATOM 635 O O . HIS A 1 80 ? -23.028 6.582 14.676 1.00 94.94 80 HIS A O 1
ATOM 641 N N . ARG A 1 81 ? -21.825 8.244 15.585 1.00 93.00 81 ARG A N 1
ATOM 642 C CA . ARG A 1 81 ? -21.184 8.673 14.337 1.00 93.00 81 ARG A CA 1
ATOM 643 C C . ARG A 1 81 ? -19.936 9.483 14.641 1.00 93.00 81 ARG A C 1
ATOM 645 O O . ARG A 1 81 ? -19.869 10.117 15.694 1.00 93.00 81 ARG A O 1
ATOM 652 N N . PHE A 1 82 ? -19.005 9.544 13.701 1.00 90.62 82 PHE A N 1
ATOM 653 C CA . PHE A 1 82 ? -17.937 10.540 13.744 1.00 90.62 82 PHE A CA 1
ATOM 654 C C . PHE A 1 82 ? -18.512 11.962 13.790 1.00 90.62 82 PHE A C 1
ATOM 656 O O . PHE A 1 82 ? -19.586 12.223 13.240 1.00 90.62 82 PHE A O 1
ATOM 663 N N . ILE A 1 83 ? -17.808 12.887 14.451 1.00 89.81 83 ILE A N 1
ATOM 664 C CA . ILE A 1 83 ? -18.194 14.311 14.513 1.00 89.81 83 ILE A CA 1
ATOM 665 C C . ILE A 1 83 ? -18.395 14.903 13.111 1.00 89.81 83 ILE A C 1
ATOM 667 O O . ILE A 1 83 ? -19.249 15.765 12.922 1.00 89.81 83 ILE A O 1
ATOM 671 N N . HIS A 1 84 ? -17.640 14.405 12.128 1.00 85.62 84 HIS A N 1
ATOM 672 C CA . HIS A 1 84 ? -17.755 14.767 10.726 1.00 85.62 84 HIS A CA 1
ATOM 673 C C . HIS A 1 84 ? -17.415 13.569 9.830 1.00 85.62 84 HIS A C 1
ATOM 675 O O . HIS A 1 84 ? -16.582 12.736 10.192 1.00 85.62 84 HIS A O 1
ATOM 681 N N . ARG A 1 85 ? -18.033 13.500 8.642 1.00 77.81 85 ARG A N 1
ATOM 682 C CA . ARG A 1 85 ? -17.826 12.413 7.668 1.00 77.81 85 ARG A CA 1
ATOM 683 C C . ARG A 1 85 ? -16.365 12.290 7.223 1.00 77.81 85 ARG A C 1
ATOM 685 O O . ARG A 1 85 ? -15.886 11.178 7.057 1.00 77.81 85 ARG A O 1
ATOM 692 N N . SER A 1 86 ? -15.644 13.407 7.137 1.00 78.19 86 SER A N 1
ATOM 693 C CA . SER A 1 86 ? -14.222 13.396 6.768 1.00 78.19 86 SER A CA 1
ATOM 694 C C . SER A 1 86 ? -13.345 12.612 7.742 1.00 78.19 86 SER A C 1
ATOM 696 O O . SER A 1 86 ? -12.310 12.127 7.323 1.00 78.19 86 SER A O 1
ATOM 698 N N . PHE A 1 87 ? -13.718 12.475 9.022 1.00 83.19 87 PHE A N 1
ATOM 699 C CA . PHE A 1 87 ? -12.951 11.642 9.955 1.00 83.19 87 PHE A CA 1
ATOM 700 C C . PHE A 1 87 ? -13.156 10.155 9.673 1.00 83.19 87 PHE A C 1
ATOM 702 O O . PHE A 1 87 ? -12.194 9.403 9.721 1.00 83.19 87 PHE A O 1
ATOM 709 N N . LEU A 1 88 ? -14.383 9.742 9.340 1.00 82.88 88 LEU A N 1
ATOM 710 C CA . LEU A 1 88 ? -14.659 8.368 8.919 1.00 82.88 88 LEU A CA 1
ATOM 711 C C . LEU A 1 88 ? -13.842 8.018 7.669 1.00 82.88 88 LEU A C 1
ATOM 713 O O . LEU A 1 88 ? -13.176 6.993 7.645 1.00 82.88 88 LEU A O 1
ATOM 717 N N . GLU A 1 89 ? -13.872 8.893 6.663 1.00 76.56 89 GLU A N 1
ATOM 718 C CA . GLU A 1 89 ? -13.095 8.726 5.430 1.00 76.56 89 GLU A CA 1
ATOM 719 C C . GLU A 1 89 ? -11.590 8.774 5.709 1.00 76.56 89 GLU A C 1
ATOM 721 O O . GLU A 1 89 ? -10.865 7.923 5.224 1.00 76.56 89 GLU A O 1
ATOM 726 N N . TYR A 1 90 ? -11.114 9.693 6.552 1.00 80.31 90 TYR A N 1
ATOM 727 C CA . TYR A 1 90 ? -9.702 9.785 6.931 1.00 80.31 90 TYR A CA 1
ATOM 728 C C . TYR A 1 90 ? -9.179 8.511 7.602 1.00 80.31 90 TYR A C 1
ATOM 730 O O . TYR A 1 90 ? -8.119 8.017 7.230 1.00 80.31 90 TYR A O 1
ATOM 738 N N . PHE A 1 91 ? -9.915 7.976 8.580 1.00 80.19 91 PHE A N 1
ATOM 739 C CA . PHE A 1 91 ? -9.500 6.772 9.300 1.00 80.19 91 PHE A CA 1
ATOM 740 C C . PHE A 1 91 ? -9.693 5.493 8.483 1.00 80.19 91 PHE A C 1
ATOM 742 O O . PHE A 1 91 ? -8.984 4.525 8.732 1.00 80.19 91 PHE A O 1
ATOM 749 N N . TYR A 1 92 ? -10.618 5.484 7.520 1.00 73.00 92 TYR A N 1
ATOM 750 C CA . TYR A 1 92 ? -10.772 4.378 6.577 1.00 73.00 92 TYR A CA 1
ATOM 751 C C . TYR A 1 92 ? -9.711 4.393 5.473 1.00 73.00 92 TYR A C 1
ATOM 753 O O . TYR A 1 92 ? -9.125 3.367 5.159 1.00 73.00 92 TYR A O 1
ATOM 761 N N . ASP A 1 93 ? -9.428 5.561 4.903 1.00 73.19 93 ASP A N 1
ATOM 762 C CA . ASP A 1 93 ? -8.516 5.715 3.772 1.00 73.19 93 ASP A CA 1
ATOM 763 C C . ASP A 1 93 ? -7.054 5.875 4.203 1.00 73.19 93 ASP A C 1
ATOM 765 O O . ASP A 1 93 ? -6.248 6.310 3.395 1.00 73.19 93 ASP A O 1
ATOM 769 N N . PHE A 1 94 ? -6.656 5.582 5.443 1.00 71.00 94 PHE A N 1
ATOM 770 C CA . PHE A 1 94 ? -5.306 5.942 5.900 1.00 71.00 94 PHE A CA 1
ATOM 771 C C . PHE A 1 94 ? -4.195 5.222 5.103 1.00 71.00 94 PHE A C 1
ATOM 773 O O . PHE A 1 94 ? -3.208 5.850 4.712 1.00 71.00 94 PHE A O 1
ATOM 780 N N . VAL A 1 95 ? -4.387 3.940 4.761 1.00 74.75 95 VAL A N 1
ATOM 781 C CA . VAL A 1 95 ? -3.476 3.192 3.871 1.00 74.75 95 VAL A CA 1
ATOM 782 C C . VAL A 1 95 ? -3.579 3.667 2.421 1.00 74.75 95 VAL A C 1
ATOM 784 O O . VAL A 1 95 ? -2.555 3.964 1.807 1.00 74.75 95 VAL A O 1
ATOM 787 N N . GLU A 1 96 ? -4.790 3.827 1.875 1.00 80.00 96 GLU A N 1
ATOM 788 C CA . GLU A 1 96 ? -4.974 4.325 0.501 1.00 80.00 96 GLU A CA 1
ATOM 789 C C . GLU A 1 96 ? -4.433 5.750 0.313 1.00 80.00 96 GLU A C 1
ATOM 791 O O . GLU A 1 96 ? -3.840 6.060 -0.717 1.00 80.00 96 GLU A O 1
ATOM 796 N N . GLN A 1 97 ? -4.555 6.623 1.313 1.00 74.81 97 GLN A N 1
ATOM 797 C CA . GLN A 1 97 ? -3.944 7.951 1.321 1.00 74.81 97 GLN A CA 1
ATOM 798 C C . GLN A 1 97 ? -2.421 7.855 1.314 1.00 74.81 97 GLN A C 1
ATOM 800 O O . GLN A 1 97 ? -1.782 8.570 0.540 1.00 74.81 97 GLN A O 1
ATOM 805 N N . GLY A 1 98 ? -1.836 6.964 2.121 1.00 83.56 98 GLY A N 1
ATOM 806 C CA . GLY A 1 98 ? -0.400 6.678 2.088 1.00 83.56 98 GLY A CA 1
ATOM 807 C C . GLY A 1 98 ? 0.057 6.222 0.699 1.00 83.56 98 GLY A C 1
ATOM 808 O O . GLY A 1 98 ? 1.012 6.770 0.143 1.00 83.56 98 GLY A O 1
ATOM 809 N N . ILE A 1 99 ? -0.685 5.304 0.073 1.00 88.50 99 ILE A N 1
ATOM 810 C CA . ILE A 1 99 ? -0.424 4.824 -1.291 1.00 88.50 99 ILE A CA 1
ATOM 811 C C . ILE A 1 99 ? -0.564 5.961 -2.314 1.00 88.50 99 ILE A C 1
ATOM 813 O O . ILE A 1 99 ? 0.285 6.110 -3.192 1.00 88.50 99 ILE A O 1
ATOM 817 N N . HIS A 1 100 ? -1.575 6.822 -2.192 1.00 83.31 100 HIS A N 1
ATOM 818 C CA . HIS A 1 100 ? -1.749 7.990 -3.058 1.00 83.31 100 HIS A CA 1
ATOM 819 C C . HIS A 1 100 ? -0.598 8.997 -2.935 1.00 83.31 100 HIS A C 1
ATOM 821 O O . HIS A 1 100 ? -0.161 9.564 -3.945 1.00 83.31 100 HIS A O 1
ATOM 827 N N . GLN A 1 101 ? -0.089 9.223 -1.723 1.00 85.25 101 GLN A N 1
ATOM 828 C CA . GLN A 1 101 ? 1.073 10.079 -1.488 1.00 85.25 101 GLN A CA 1
ATOM 829 C C . GLN A 1 101 ? 2.343 9.461 -2.079 1.00 85.25 101 GLN A C 1
ATOM 831 O O . GLN A 1 101 ? 3.087 10.161 -2.771 1.00 85.25 101 GLN A O 1
ATOM 836 N N . LEU A 1 102 ? 2.558 8.157 -1.870 1.00 91.12 102 LEU A N 1
ATOM 837 C CA . LEU A 1 102 ? 3.661 7.411 -2.476 1.00 91.12 102 LEU A CA 1
ATOM 838 C C . LEU A 1 102 ? 3.605 7.518 -4.004 1.00 91.12 102 LEU A C 1
ATOM 840 O O . LEU A 1 102 ? 4.561 7.995 -4.612 1.00 91.12 102 LEU A O 1
ATOM 844 N N . ARG A 1 103 ? 2.460 7.197 -4.618 1.00 91.62 103 ARG A N 1
ATOM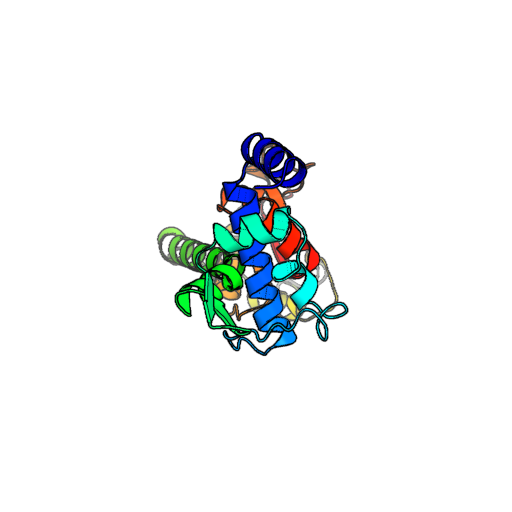 845 C CA . ARG A 1 103 ? 2.212 7.332 -6.062 1.00 91.62 103 ARG A CA 1
ATOM 846 C C . ARG A 1 103 ? 2.577 8.722 -6.573 1.00 91.62 103 ARG A C 1
ATOM 848 O O . ARG A 1 103 ? 3.311 8.849 -7.550 1.00 91.62 103 ARG A O 1
ATOM 855 N N . SER A 1 104 ? 2.049 9.766 -5.931 1.00 85.81 104 SER A N 1
ATOM 856 C CA . SER A 1 104 ? 2.254 11.154 -6.364 1.00 85.81 104 SER A CA 1
ATOM 857 C C . SER A 1 104 ? 3.733 11.535 -6.335 1.00 85.81 104 SER A C 1
ATOM 859 O O . SER A 1 104 ? 4.232 12.148 -7.276 1.00 85.81 104 SER A O 1
ATOM 861 N N . ARG A 1 105 ? 4.448 11.113 -5.285 1.00 91.12 105 ARG A N 1
ATOM 862 C CA . ARG A 1 105 ? 5.887 11.334 -5.128 1.00 91.12 105 ARG A CA 1
ATOM 863 C C . ARG A 1 105 ? 6.693 10.599 -6.201 1.00 91.12 105 ARG A C 1
ATOM 865 O O . ARG A 1 105 ? 7.480 11.235 -6.892 1.00 91.12 105 ARG A O 1
ATOM 872 N N . ARG A 1 106 ? 6.445 9.299 -6.400 1.00 93.81 106 ARG A N 1
ATOM 873 C CA . ARG A 1 106 ? 7.171 8.463 -7.377 1.00 93.81 106 ARG A CA 1
ATOM 874 C C . ARG A 1 106 ? 6.968 8.931 -8.817 1.00 93.81 106 ARG A C 1
ATOM 876 O O . ARG A 1 106 ? 7.924 9.005 -9.585 1.00 93.81 106 ARG A O 1
ATOM 883 N N . VAL A 1 107 ? 5.740 9.304 -9.189 1.00 91.44 107 VAL A N 1
ATOM 884 C CA . VAL A 1 107 ? 5.458 9.850 -10.528 1.00 91.44 107 VAL A CA 1
ATOM 885 C C . VAL A 1 107 ? 6.180 11.181 -10.740 1.00 91.44 107 VAL A C 1
ATOM 887 O O . VAL A 1 107 ? 6.769 11.375 -11.802 1.00 91.44 107 VAL A O 1
ATOM 890 N N . LEU A 1 108 ? 6.182 12.067 -9.738 1.00 90.50 108 LEU A N 1
ATOM 891 C CA . LEU A 1 108 ? 6.870 13.354 -9.822 1.00 90.50 108 LEU A CA 1
ATOM 892 C C . LEU A 1 108 ? 8.394 13.192 -9.930 1.00 90.50 108 LEU A C 1
ATOM 894 O O . LEU A 1 108 ? 9.011 13.836 -10.774 1.00 90.50 108 LEU A O 1
ATOM 898 N N . GLU A 1 109 ? 8.998 12.316 -9.121 1.00 91.50 109 GLU A N 1
ATOM 899 C CA . GLU A 1 109 ? 10.433 11.994 -9.185 1.00 91.50 109 GLU A CA 1
ATOM 900 C C . GLU A 1 109 ? 10.827 11.498 -10.583 1.00 91.50 109 GLU A C 1
ATOM 902 O O . GLU A 1 109 ? 11.811 11.961 -11.162 1.00 91.50 109 GLU A O 1
ATOM 907 N N . TYR A 1 110 ? 10.026 10.606 -11.171 1.00 93.56 110 TYR A N 1
ATOM 908 C CA . TYR A 1 110 ? 10.260 10.138 -12.534 1.00 93.56 110 TYR A CA 1
ATOM 909 C C . TYR A 1 110 ? 10.222 11.290 -13.551 1.00 93.56 110 TYR A C 1
ATOM 911 O O . TYR A 1 110 ? 11.112 11.409 -14.396 1.00 93.56 110 TYR A O 1
ATOM 919 N N . GLU A 1 111 ? 9.186 12.130 -13.491 1.00 91.00 111 GLU A N 1
ATOM 920 C CA . GLU A 1 111 ? 8.984 13.244 -14.429 1.00 91.00 111 GLU A CA 1
ATOM 921 C C . GLU A 1 111 ? 10.106 14.286 -14.327 1.00 91.00 111 GLU A C 1
ATOM 923 O O . GLU A 1 111 ? 10.517 14.860 -15.334 1.00 91.00 111 GLU A O 1
ATOM 928 N N . GLN A 1 112 ? 10.670 14.474 -13.134 1.00 90.62 112 GLN A N 1
ATOM 929 C CA . GLN A 1 112 ? 11.775 15.402 -12.905 1.00 90.62 112 GLN A CA 1
ATOM 930 C C . GLN A 1 112 ? 13.138 14.856 -13.344 1.00 90.62 112 GLN A C 1
ATOM 932 O O . GLN A 1 112 ? 13.932 15.605 -13.912 1.00 90.62 112 GLN A O 1
ATOM 937 N N . PHE A 1 113 ? 13.432 13.581 -13.072 1.00 89.62 113 PHE A N 1
ATOM 938 C CA . PHE A 1 113 ? 14.801 13.058 -13.171 1.00 89.62 113 PHE A CA 1
ATOM 939 C C . PHE A 1 113 ? 15.023 12.042 -14.298 1.00 89.62 113 PHE A C 1
ATOM 941 O O . PHE A 1 113 ? 16.164 11.843 -14.716 1.00 89.62 113 PHE A O 1
ATOM 948 N N . VAL A 1 114 ? 13.968 11.396 -14.805 1.00 87.94 114 VAL A N 1
ATOM 949 C CA . VAL A 1 114 ? 14.090 10.223 -15.693 1.00 87.94 114 VAL A CA 1
ATOM 950 C C . VAL A 1 114 ? 13.406 10.426 -17.044 1.00 87.94 114 VAL A C 1
ATOM 952 O O . VAL A 1 114 ? 13.872 9.909 -18.056 1.00 87.94 114 VAL A O 1
ATOM 955 N N . GLU A 1 115 ? 12.315 11.191 -17.109 1.00 87.44 115 GLU A N 1
ATOM 956 C CA . GLU A 1 115 ? 11.513 11.308 -18.335 1.00 87.44 115 GLU A CA 1
ATOM 957 C C . GLU A 1 115 ? 12.317 11.778 -19.556 1.00 87.44 115 GLU A C 1
ATOM 959 O O . GLU A 1 115 ? 12.139 11.234 -20.644 1.00 87.44 115 GLU A O 1
ATOM 964 N N . GLY A 1 116 ? 13.249 12.716 -19.371 1.00 86.19 116 GLY A N 1
ATOM 965 C CA . GLY A 1 116 ? 14.094 13.228 -20.454 1.00 86.19 116 GLY A CA 1
ATOM 966 C C . GLY A 1 116 ? 15.200 12.278 -20.932 1.00 86.19 116 GLY A C 1
ATOM 967 O O . GLY A 1 116 ? 15.790 12.532 -21.979 1.00 86.19 116 GLY A O 1
ATOM 968 N N . SER A 1 117 ? 15.502 11.207 -20.190 1.00 87.56 117 SER A N 1
ATOM 969 C CA . SER A 1 117 ? 16.586 10.260 -20.497 1.00 87.56 117 SER A CA 1
ATOM 970 C C . SER A 1 117 ? 16.094 8.864 -20.890 1.00 87.56 117 SER A C 1
ATOM 972 O O . SER A 1 117 ? 16.890 8.040 -21.343 1.00 87.56 117 SER A O 1
ATOM 974 N N . TYR A 1 118 ? 14.794 8.587 -20.753 1.00 90.75 118 TYR A N 1
ATOM 975 C CA . TYR A 1 118 ? 14.237 7.280 -21.082 1.00 90.75 118 TYR A CA 1
ATOM 976 C C . TYR A 1 118 ? 14.184 7.025 -22.592 1.00 90.75 118 TYR A C 1
ATOM 978 O O . TYR A 1 118 ? 13.579 7.776 -23.358 1.00 90.75 118 TYR A O 1
ATOM 986 N N . ILE A 1 119 ? 14.753 5.892 -23.001 1.00 88.12 119 ILE A N 1
ATOM 987 C CA . ILE A 1 119 ? 14.672 5.357 -24.359 1.00 88.12 119 ILE A CA 1
ATOM 988 C C . ILE A 1 119 ? 13.937 4.021 -24.285 1.00 88.12 119 ILE A C 1
ATOM 990 O O . ILE A 1 119 ? 14.241 3.183 -23.439 1.00 88.12 119 ILE A O 1
ATOM 994 N N . SER A 1 120 ? 12.964 3.815 -25.175 1.00 89.19 120 SER A N 1
ATOM 995 C CA . SER A 1 120 ? 12.207 2.561 -25.224 1.00 89.19 120 SER A CA 1
ATOM 996 C C . SER A 1 120 ? 13.128 1.365 -25.461 1.00 89.19 120 SER A C 1
ATOM 998 O O . SER A 1 120 ? 13.786 1.271 -26.496 1.00 89.19 120 SER A O 1
ATOM 1000 N N . CYS A 1 121 ? 13.139 0.437 -24.505 1.00 89.69 121 CYS A N 1
ATOM 1001 C CA . CYS A 1 121 ? 13.913 -0.794 -24.591 1.00 89.69 121 CYS A CA 1
ATOM 1002 C C . CYS A 1 121 ? 13.169 -1.862 -25.402 1.00 89.69 121 CYS A C 1
ATOM 1004 O O . CYS A 1 121 ? 11.943 -1.997 -25.326 1.00 89.69 121 CYS A O 1
ATOM 1006 N N . PHE A 1 122 ? 13.935 -2.666 -26.130 1.00 88.69 122 PHE A N 1
ATOM 1007 C CA . PHE A 1 122 ? 13.457 -3.835 -26.859 1.00 88.69 122 PHE A CA 1
ATOM 1008 C C . PHE A 1 122 ? 14.126 -5.077 -26.287 1.00 88.69 122 PHE A C 1
ATOM 1010 O O . PHE A 1 122 ? 15.283 -5.024 -25.875 1.00 88.69 122 PHE A O 1
ATOM 1017 N N . ALA A 1 123 ? 13.397 -6.185 -26.255 1.00 86.25 123 ALA A N 1
ATOM 1018 C CA . ALA A 1 123 ? 13.895 -7.436 -25.714 1.00 86.25 123 ALA A CA 1
ATOM 1019 C C . ALA A 1 123 ? 13.434 -8.631 -26.544 1.00 86.25 123 ALA A C 1
ATOM 1021 O O . ALA A 1 123 ? 12.450 -8.570 -27.288 1.00 86.25 123 ALA A O 1
ATOM 1022 N N . LYS A 1 124 ? 14.175 -9.721 -26.375 1.00 84.25 124 LYS A N 1
ATOM 1023 C CA . LYS A 1 124 ? 13.794 -11.061 -26.809 1.00 84.25 124 LYS A CA 1
ATOM 1024 C C . LYS A 1 124 ? 13.028 -11.741 -25.683 1.00 84.25 124 LYS A C 1
ATOM 1026 O O . LYS A 1 124 ? 13.314 -11.496 -24.512 1.00 84.25 124 LYS A O 1
ATOM 1031 N N . THR A 1 125 ? 12.073 -12.598 -26.017 1.00 77.38 125 THR A N 1
ATOM 1032 C CA . THR A 1 125 ? 11.278 -13.322 -25.014 1.00 77.38 125 THR A CA 1
ATOM 1033 C C . THR A 1 125 ? 12.020 -14.516 -24.419 1.00 77.38 125 THR A C 1
ATOM 1035 O O . THR A 1 125 ? 11.666 -14.981 -23.337 1.00 77.38 125 THR A O 1
ATOM 1038 N N . ASN A 1 126 ? 13.065 -15.008 -25.090 1.00 76.12 126 ASN A N 1
ATOM 1039 C CA . ASN A 1 126 ? 13.955 -16.039 -24.567 1.00 76.12 126 ASN A CA 1
ATOM 1040 C C . ASN A 1 126 ? 15.382 -15.904 -25.132 1.00 76.12 126 ASN A C 1
ATOM 1042 O O . ASN A 1 126 ? 15.612 -15.257 -26.152 1.00 76.12 126 ASN A O 1
ATOM 1046 N N . LEU A 1 127 ? 16.345 -16.553 -24.468 1.00 71.62 127 LEU A N 1
ATOM 1047 C CA . LEU A 1 127 ? 17.772 -16.516 -24.827 1.00 71.62 127 LEU A CA 1
ATOM 1048 C C . LEU A 1 127 ? 18.098 -17.167 -26.185 1.00 71.62 127 LEU A C 1
ATOM 1050 O O . LEU A 1 127 ? 19.203 -16.995 -26.690 1.00 71.62 127 LEU A O 1
ATOM 1054 N N . LEU A 1 128 ? 17.165 -17.933 -26.757 1.00 68.50 128 LEU A N 1
ATOM 1055 C CA . LEU A 1 128 ? 17.360 -18.707 -27.986 1.00 68.50 128 LEU A CA 1
ATOM 1056 C C . LEU A 1 128 ? 16.846 -17.971 -29.236 1.00 68.50 128 LEU A C 1
ATOM 1058 O O . LEU A 1 128 ? 17.096 -18.419 -30.355 1.00 68.50 128 LEU A O 1
ATOM 1062 N N . GLU A 1 129 ? 16.134 -16.854 -29.068 1.00 70.88 129 GLU A N 1
ATOM 1063 C CA . GLU A 1 129 ? 15.620 -16.051 -30.176 1.00 70.88 129 GLU A CA 1
ATOM 1064 C C . GLU A 1 129 ? 16.745 -15.318 -30.921 1.00 70.88 129 GLU A C 1
ATOM 1066 O O . GLU A 1 129 ? 17.684 -14.773 -30.333 1.00 70.88 129 GLU A O 1
ATOM 1071 N N . GLN A 1 130 ? 16.648 -15.291 -32.252 1.00 64.69 130 GLN A N 1
ATOM 1072 C CA . GLN A 1 130 ? 17.611 -14.593 -33.105 1.00 64.69 130 GLN A CA 1
ATOM 1073 C C . GLN A 1 130 ? 17.526 -13.071 -32.910 1.00 64.69 130 GLN A C 1
ATOM 1075 O O . GLN A 1 130 ? 16.462 -12.529 -32.620 1.00 64.69 130 GLN A O 1
ATOM 1080 N N . ASP A 1 131 ? 18.643 -12.365 -33.115 1.00 59.12 131 ASP A N 1
ATOM 1081 C CA . ASP A 1 131 ? 18.771 -10.906 -32.909 1.00 59.12 131 ASP A CA 1
ATOM 1082 C C . ASP A 1 131 ? 17.761 -10.051 -33.694 1.00 59.12 131 ASP A C 1
ATOM 1084 O O . ASP A 1 131 ? 17.483 -8.919 -33.308 1.00 59.12 131 ASP A O 1
ATOM 1088 N N . GLY A 1 132 ? 17.169 -10.595 -34.762 1.00 60.81 132 GLY A N 1
ATOM 1089 C CA . GLY A 1 132 ? 16.204 -9.891 -35.611 1.00 60.81 132 GLY A CA 1
ATOM 1090 C C . GLY A 1 132 ? 14.756 -9.867 -35.108 1.00 60.81 132 GLY A C 1
ATOM 1091 O O . GLY A 1 132 ? 13.940 -9.166 -35.703 1.00 60.81 132 GLY A O 1
ATOM 1092 N N . VAL A 1 133 ? 14.411 -10.613 -34.052 1.00 66.62 133 VAL A N 1
ATOM 1093 C CA . VAL A 1 133 ? 13.043 -10.666 -33.504 1.00 66.62 133 VAL A CA 1
ATOM 1094 C C . VAL A 1 133 ? 13.052 -10.065 -32.104 1.00 66.62 133 VAL A C 1
ATOM 1096 O O . VAL A 1 133 ? 13.195 -10.766 -31.109 1.00 66.62 133 VAL A O 1
ATOM 1099 N N . SER A 1 134 ? 12.933 -8.742 -32.028 1.00 78.19 134 SER A N 1
ATOM 1100 C CA . SER A 1 134 ? 12.798 -8.022 -30.764 1.00 78.19 134 SER A CA 1
ATOM 1101 C C . SER A 1 134 ? 11.432 -7.347 -30.688 1.00 78.19 134 SER A C 1
ATOM 1103 O O . SER A 1 134 ? 10.913 -6.816 -31.671 1.00 78.19 134 SER A O 1
ATOM 1105 N N . SER A 1 135 ? 10.811 -7.410 -29.515 1.00 85.44 135 SER A N 1
ATOM 1106 C CA . SER A 1 135 ? 9.551 -6.723 -29.228 1.00 85.44 135 SER A CA 1
ATOM 1107 C C . SER A 1 135 ? 9.781 -5.646 -28.169 1.00 85.44 135 SER A C 1
ATOM 1109 O O . SER A 1 135 ? 10.729 -5.757 -27.386 1.00 85.44 135 SER A O 1
ATOM 1111 N N . PRO A 1 136 ? 8.940 -4.597 -28.114 1.00 92.25 136 PRO A N 1
ATOM 1112 C CA . PRO A 1 136 ? 9.027 -3.602 -27.053 1.00 92.25 136 PRO A CA 1
ATOM 1113 C C . PRO A 1 136 ? 8.970 -4.282 -25.682 1.00 92.25 136 PRO A C 1
ATOM 1115 O O . PRO A 1 136 ? 8.000 -4.979 -25.375 1.00 92.25 136 PRO A O 1
ATOM 1118 N N . LEU A 1 137 ? 9.993 -4.074 -24.852 1.00 93.25 137 LEU A N 1
ATOM 1119 C CA . LEU A 1 137 ? 10.125 -4.762 -23.566 1.00 93.25 137 LEU A CA 1
ATOM 1120 C C . LEU A 1 137 ? 8.926 -4.470 -22.652 1.00 93.25 137 LEU A C 1
ATOM 1122 O O . LEU A 1 137 ? 8.403 -5.373 -22.008 1.00 93.25 137 LEU A O 1
ATOM 1126 N N . LEU A 1 138 ? 8.414 -3.234 -22.677 1.00 93.94 138 LEU A N 1
ATOM 1127 C CA . LEU A 1 138 ? 7.223 -2.848 -21.915 1.00 93.94 138 LEU A CA 1
ATOM 1128 C C . LEU A 1 138 ? 5.996 -3.706 -22.259 1.00 93.94 138 LEU A C 1
ATOM 1130 O O . LEU A 1 138 ? 5.209 -4.028 -21.374 1.00 93.94 138 LEU A O 1
ATOM 1134 N N . LYS A 1 139 ? 5.828 -4.084 -23.533 1.00 92.88 139 LYS A N 1
ATOM 1135 C CA . LYS A 1 139 ? 4.725 -4.952 -23.962 1.00 92.88 139 LYS A CA 1
ATOM 1136 C C . LYS A 1 139 ? 4.876 -6.344 -23.348 1.00 92.88 139 LYS A C 1
ATOM 1138 O O . LYS A 1 139 ? 3.926 -6.833 -22.750 1.00 92.88 139 LYS A O 1
ATOM 1143 N N . ILE A 1 140 ? 6.072 -6.927 -23.447 1.00 92.81 140 ILE A N 1
ATOM 1144 C CA . ILE A 1 140 ? 6.380 -8.258 -22.902 1.00 92.81 140 ILE A CA 1
ATOM 1145 C C . ILE A 1 140 ? 6.119 -8.293 -21.391 1.00 92.81 140 ILE A C 1
ATOM 1147 O O . ILE A 1 140 ? 5.454 -9.200 -20.896 1.00 92.81 140 ILE A O 1
ATOM 1151 N N . VAL A 1 141 ? 6.599 -7.286 -20.654 1.00 94.25 141 VAL A N 1
ATOM 1152 C CA . VAL A 1 141 ? 6.423 -7.235 -19.195 1.00 94.25 141 VAL A CA 1
ATOM 1153 C C . VAL A 1 141 ? 4.953 -7.042 -18.815 1.00 94.25 141 VAL A C 1
ATOM 1155 O O . VAL A 1 141 ? 4.470 -7.709 -17.907 1.00 94.25 141 VAL A O 1
ATOM 1158 N N . LYS A 1 142 ? 4.195 -6.204 -19.534 1.00 92.94 142 LYS A N 1
ATOM 1159 C CA . LYS A 1 142 ? 2.747 -6.071 -19.298 1.00 92.94 142 LYS A CA 1
ATOM 1160 C C . LYS A 1 142 ? 1.987 -7.369 -19.556 1.00 92.94 142 LYS A C 1
ATOM 1162 O O . LYS A 1 142 ? 1.071 -7.689 -18.809 1.00 92.94 142 LYS A O 1
ATOM 1167 N N . GLU A 1 143 ? 2.342 -8.110 -20.600 1.00 93.56 143 GLU A N 1
ATOM 1168 C CA . GLU A 1 143 ? 1.754 -9.427 -20.859 1.00 93.56 143 GLU A CA 1
ATOM 1169 C C . GLU A 1 143 ? 2.082 -10.401 -19.722 1.00 93.56 143 GLU A C 1
ATOM 1171 O O . GLU A 1 143 ? 1.185 -11.091 -19.247 1.00 93.56 143 GLU A O 1
ATOM 1176 N N . PHE A 1 144 ? 3.320 -10.389 -19.218 1.00 93.81 144 PHE A N 1
ATOM 1177 C CA . PHE A 1 144 ? 3.734 -11.185 -18.061 1.00 93.81 144 PHE A CA 1
ATOM 1178 C C . PHE A 1 144 ? 2.934 -10.861 -16.788 1.00 93.81 144 PHE A C 1
ATOM 1180 O O . PHE A 1 144 ? 2.469 -11.790 -16.130 1.00 93.81 144 PHE A O 1
ATOM 1187 N N . LEU A 1 145 ? 2.721 -9.581 -16.463 1.00 92.81 145 LEU A N 1
ATOM 1188 C CA . LEU A 1 145 ? 1.991 -9.164 -15.252 1.00 92.81 145 LEU A CA 1
ATOM 1189 C C . LEU A 1 145 ? 0.529 -9.650 -15.222 1.00 92.81 145 LEU A C 1
ATOM 1191 O O . LEU A 1 145 ? -0.068 -9.744 -14.151 1.00 92.81 145 LEU A O 1
ATOM 1195 N N . ASN A 1 146 ? -0.032 -9.992 -16.388 1.00 91.44 146 ASN A N 1
ATOM 1196 C CA . ASN A 1 146 ? -1.371 -10.567 -16.534 1.00 91.44 146 ASN A CA 1
ATOM 1197 C C . ASN A 1 146 ? -1.396 -12.108 -16.449 1.00 91.44 146 ASN A C 1
ATOM 1199 O O . ASN A 1 146 ? -2.442 -12.716 -16.676 1.00 91.44 146 ASN A O 1
ATOM 1203 N N . THR A 1 147 ? -0.262 -12.750 -16.166 1.00 93.38 147 THR A N 1
ATOM 1204 C CA . THR A 1 147 ? -0.168 -14.204 -15.967 1.00 93.38 147 THR A CA 1
ATOM 1205 C C . THR A 1 147 ? -0.151 -14.569 -14.482 1.00 93.38 147 THR A C 1
ATOM 1207 O O . THR A 1 147 ? -0.081 -13.709 -13.610 1.00 93.38 147 THR A O 1
ATOM 1210 N N . ASP A 1 148 ? -0.203 -15.865 -14.190 1.00 91.00 148 ASP A N 1
ATOM 1211 C CA . ASP A 1 148 ? -0.027 -16.450 -12.856 1.00 91.00 148 ASP A CA 1
ATOM 1212 C C . ASP A 1 148 ? 1.451 -16.609 -12.454 1.00 91.00 148 ASP A C 1
ATOM 1214 O O . ASP A 1 148 ? 1.766 -17.036 -11.340 1.00 91.00 148 ASP A O 1
ATOM 1218 N N . ARG A 1 149 ? 2.383 -16.282 -13.357 1.00 91.88 149 ARG A N 1
ATOM 1219 C CA . ARG A 1 149 ? 3.817 -16.369 -13.089 1.00 91.88 149 ARG A CA 1
ATOM 1220 C C . ARG A 1 149 ? 4.228 -15.288 -12.096 1.00 91.88 149 ARG A C 1
ATOM 1222 O O . ARG A 1 149 ? 3.862 -14.129 -12.236 1.00 91.88 149 ARG A O 1
ATOM 1229 N N . GLN A 1 150 ? 5.063 -15.670 -11.136 1.00 90.12 150 GLN A N 1
ATOM 1230 C CA . GLN A 1 150 ? 5.454 -14.782 -10.039 1.00 90.12 150 GLN A CA 1
ATOM 1231 C C . GLN A 1 150 ? 6.747 -14.002 -10.300 1.00 90.12 150 GLN A C 1
ATOM 1233 O O . GLN A 1 150 ? 6.946 -12.942 -9.719 1.00 90.12 150 GLN A O 1
ATOM 1238 N N . VAL A 1 151 ? 7.641 -14.514 -11.155 1.00 92.75 151 VAL A N 1
ATOM 1239 C CA . VAL A 1 151 ? 8.983 -13.943 -11.347 1.00 92.75 151 VAL A CA 1
ATOM 1240 C C . VAL A 1 151 ? 9.285 -13.729 -12.828 1.00 92.75 151 VAL A C 1
ATOM 1242 O O . VAL A 1 151 ? 9.131 -14.646 -13.639 1.00 92.75 151 VAL A O 1
ATOM 1245 N N . PHE A 1 152 ? 9.761 -12.527 -13.160 1.00 92.50 152 PHE A N 1
ATOM 1246 C CA . PHE A 1 152 ? 10.299 -12.166 -14.470 1.00 92.50 152 PHE A CA 1
ATOM 1247 C C . PHE A 1 152 ? 11.764 -11.757 -14.322 1.00 92.50 152 PHE A C 1
ATOM 1249 O O . PHE A 1 152 ? 12.073 -10.800 -13.618 1.00 92.50 152 PHE A O 1
ATOM 1256 N N . LEU A 1 153 ? 12.666 -12.470 -14.995 1.00 91.44 153 LEU A N 1
ATOM 1257 C CA . LEU A 1 153 ? 14.091 -12.151 -14.983 1.00 91.44 153 LEU A CA 1
ATOM 1258 C C . LEU A 1 153 ? 14.449 -11.316 -16.216 1.00 91.44 153 LEU A C 1
ATOM 1260 O O . LEU A 1 153 ? 14.385 -11.809 -17.343 1.00 91.44 153 LEU A O 1
ATOM 1264 N N . LEU A 1 154 ? 14.845 -10.062 -15.996 1.00 90.81 154 LEU A N 1
ATOM 1265 C CA . LEU A 1 154 ? 15.321 -9.169 -17.050 1.00 90.81 154 LEU A CA 1
ATOM 1266 C C . LEU A 1 154 ? 16.850 -9.208 -17.127 1.00 90.81 154 LEU A C 1
ATOM 1268 O O . LEU A 1 154 ? 17.538 -8.714 -16.238 1.00 90.81 154 LEU A O 1
ATOM 1272 N N . LEU A 1 155 ? 17.376 -9.767 -18.215 1.00 88.81 155 LEU A N 1
ATOM 1273 C CA . LEU A 1 155 ? 18.813 -9.839 -18.482 1.00 88.81 155 LEU A CA 1
ATOM 1274 C C . LEU A 1 155 ? 19.225 -8.786 -19.513 1.00 88.81 155 LEU A C 1
ATOM 1276 O O . LEU A 1 155 ? 18.503 -8.523 -20.475 1.00 88.81 155 LEU A O 1
ATOM 1280 N N . GLY A 1 156 ? 20.408 -8.209 -19.332 1.00 86.44 156 GLY A N 1
ATOM 1281 C CA . GLY A 1 156 ? 21.004 -7.267 -20.274 1.00 86.44 156 GLY A CA 1
ATOM 1282 C C . GLY A 1 156 ? 22.378 -6.809 -19.805 1.00 86.44 156 GLY A C 1
ATOM 1283 O O . GLY A 1 156 ? 22.682 -6.899 -18.615 1.00 86.44 156 GLY A O 1
ATOM 1284 N N . ASP A 1 157 ? 23.191 -6.299 -20.724 1.00 86.06 157 ASP A N 1
ATOM 1285 C CA . ASP A 1 157 ? 24.540 -5.822 -20.415 1.00 86.06 157 ASP A CA 1
ATOM 1286 C C . ASP A 1 157 ? 24.530 -4.584 -19.499 1.00 86.06 157 ASP A C 1
ATOM 1288 O O . ASP A 1 157 ? 23.512 -3.902 -19.312 1.00 86.06 157 ASP A O 1
ATOM 1292 N N . SER A 1 158 ? 25.680 -4.275 -18.897 1.00 82.62 158 SER A N 1
ATOM 1293 C CA . SER A 1 158 ? 25.846 -3.014 -18.168 1.00 82.62 158 SER A CA 1
ATOM 1294 C C . SER A 1 158 ? 25.600 -1.827 -19.109 1.00 82.62 158 SER A C 1
ATOM 1296 O O . SER A 1 158 ? 26.037 -1.825 -20.259 1.00 82.62 158 SER A O 1
ATOM 1298 N N . GLY A 1 159 ? 24.843 -0.832 -18.642 1.00 83.25 159 GLY A N 1
ATOM 1299 C CA . GLY A 1 159 ? 24.461 0.325 -19.455 1.00 83.25 159 GLY A CA 1
ATOM 1300 C C . GLY A 1 159 ? 23.367 0.066 -20.501 1.00 83.25 159 GLY A C 1
ATOM 1301 O O . GLY A 1 159 ? 23.015 0.988 -21.230 1.00 83.25 159 GLY A O 1
ATOM 1302 N N . SER A 1 160 ? 22.757 -1.127 -20.557 1.00 86.31 160 SER A N 1
ATOM 1303 C CA . SER A 1 160 ? 21.679 -1.434 -21.518 1.00 86.31 160 SER A CA 1
ATOM 1304 C C . SER A 1 160 ? 20.333 -0.747 -21.217 1.00 86.31 160 SER A C 1
ATOM 1306 O O . SER A 1 160 ? 19.346 -0.997 -21.908 1.00 86.31 160 SER A O 1
ATOM 1308 N N . GLY A 1 161 ? 20.267 0.084 -20.170 1.00 88.44 161 GLY A N 1
ATOM 1309 C CA . GLY A 1 161 ? 19.069 0.832 -19.775 1.00 88.44 161 GLY A CA 1
ATOM 1310 C C . GLY A 1 161 ? 18.118 0.109 -18.812 1.00 88.44 161 GLY A C 1
ATOM 1311 O O . GLY A 1 161 ? 16.987 0.559 -18.664 1.00 88.44 161 GLY A O 1
ATOM 1312 N N . LYS A 1 162 ? 18.545 -0.977 -18.143 1.00 91.38 162 LYS A N 1
ATOM 1313 C CA . LYS A 1 162 ? 17.704 -1.768 -17.213 1.00 91.38 162 LYS A CA 1
ATOM 1314 C C . LYS A 1 162 ? 17.081 -0.920 -16.099 1.00 91.38 162 LYS A C 1
ATOM 1316 O O . LYS A 1 162 ? 15.861 -0.865 -16.001 1.00 91.38 162 LYS A O 1
ATOM 1321 N N . THR A 1 163 ? 17.896 -0.187 -15.341 1.00 92.00 163 THR A N 1
ATOM 1322 C CA . THR A 1 163 ? 17.425 0.704 -14.268 1.00 92.00 163 THR A CA 1
ATOM 1323 C C . THR A 1 163 ? 16.447 1.754 -14.788 1.00 92.00 163 THR A C 1
ATOM 1325 O O . THR A 1 163 ? 15.369 1.945 -14.230 1.00 92.00 163 THR A O 1
ATOM 1328 N N . THR A 1 164 ? 16.771 2.408 -15.908 1.00 93.25 164 THR A N 1
ATOM 1329 C CA . THR A 1 164 ? 15.896 3.419 -16.522 1.00 93.25 164 THR A CA 1
ATOM 1330 C C . THR A 1 164 ? 14.572 2.807 -16.990 1.00 93.25 164 THR A C 1
ATOM 1332 O O . THR A 1 164 ? 13.520 3.424 -16.833 1.00 93.25 164 THR A O 1
ATOM 1335 N N . PHE A 1 165 ? 14.599 1.580 -17.523 1.00 94.81 165 PHE A N 1
ATOM 1336 C CA . PHE A 1 165 ? 13.398 0.821 -17.863 1.00 94.81 165 PHE A CA 1
ATOM 1337 C C . PHE A 1 165 ? 12.572 0.457 -16.630 1.00 94.81 165 PHE A C 1
ATOM 1339 O O . PHE A 1 165 ? 11.363 0.658 -16.655 1.00 94.81 165 PHE A O 1
ATOM 1346 N N . ASN A 1 166 ? 13.197 -0.025 -15.558 1.00 95.06 166 ASN A N 1
ATOM 1347 C CA . ASN A 1 166 ? 12.526 -0.388 -14.310 1.00 95.06 166 ASN A CA 1
ATOM 1348 C C . ASN A 1 166 ? 11.804 0.819 -13.689 1.00 95.06 166 ASN A C 1
ATOM 1350 O O . ASN A 1 166 ? 10.628 0.722 -13.341 1.00 95.06 166 ASN A O 1
ATOM 1354 N N . LEU A 1 167 ? 12.457 1.985 -13.655 1.00 94.94 167 LEU A N 1
ATOM 1355 C CA . LEU A 1 167 ? 11.842 3.246 -13.219 1.00 94.94 167 LEU A CA 1
ATOM 1356 C C . LEU A 1 167 ? 10.685 3.673 -14.138 1.00 94.94 167 LEU A C 1
ATOM 1358 O O . LEU A 1 167 ? 9.652 4.156 -13.673 1.00 94.94 167 LEU A O 1
ATOM 1362 N N . HIS A 1 168 ? 10.824 3.477 -15.454 1.00 96.06 168 HIS A N 1
ATOM 1363 C CA . HIS A 1 168 ? 9.744 3.758 -16.403 1.00 96.06 168 HIS A CA 1
ATOM 1364 C C . HIS A 1 168 ? 8.549 2.823 -16.218 1.00 96.06 168 HIS A C 1
ATOM 1366 O O . HIS A 1 168 ? 7.402 3.275 -16.242 1.00 96.06 168 HIS A O 1
ATOM 1372 N N . LEU A 1 169 ? 8.809 1.532 -16.018 1.00 96.44 169 LEU A N 1
ATOM 1373 C CA . LEU A 1 169 ? 7.793 0.530 -15.737 1.00 96.44 169 LEU A CA 1
ATOM 1374 C C . LEU A 1 169 ? 7.016 0.903 -14.475 1.00 96.44 169 LEU A C 1
ATOM 1376 O O . LEU A 1 169 ? 5.792 0.983 -14.537 1.00 96.44 169 LEU A O 1
ATOM 1380 N N . GLU A 1 170 ? 7.714 1.219 -13.382 1.00 96.81 170 GLU A N 1
ATOM 1381 C CA . GLU A 1 170 ? 7.100 1.662 -12.129 1.00 96.81 170 GLU A CA 1
ATOM 1382 C C . GLU A 1 170 ? 6.162 2.859 -12.357 1.00 96.81 170 GLU A C 1
ATOM 1384 O O . GLU A 1 170 ? 5.003 2.833 -11.945 1.00 96.81 170 GLU A O 1
ATOM 1389 N N . ARG A 1 171 ? 6.606 3.885 -13.099 1.00 96.12 171 ARG A N 1
ATOM 1390 C CA . ARG A 1 171 ? 5.772 5.048 -13.449 1.00 96.12 171 ARG A CA 1
ATOM 1391 C C . ARG A 1 171 ? 4.517 4.651 -14.228 1.00 96.12 171 ARG A C 1
ATOM 1393 O O . ARG A 1 171 ? 3.443 5.202 -13.986 1.00 96.12 171 ARG A O 1
ATOM 1400 N N . VAL A 1 172 ? 4.637 3.736 -15.190 1.00 95.50 172 VAL A N 1
ATOM 1401 C CA . VAL A 1 172 ? 3.499 3.252 -15.985 1.00 95.50 172 VAL A CA 1
ATOM 1402 C C . VAL A 1 172 ? 2.499 2.504 -15.106 1.00 95.50 172 VAL A C 1
ATOM 1404 O O . VAL A 1 172 ? 1.297 2.737 -15.247 1.00 95.50 172 VAL A O 1
ATOM 1407 N N . LEU A 1 173 ? 2.978 1.660 -14.189 1.00 96.44 173 LEU A N 1
ATOM 1408 C CA . LEU A 1 173 ? 2.130 0.951 -13.232 1.00 96.44 173 LEU A CA 1
ATOM 1409 C C . LEU A 1 173 ? 1.436 1.934 -12.283 1.00 96.44 173 LEU A C 1
ATOM 1411 O O . LEU A 1 173 ? 0.219 1.890 -12.147 1.00 96.44 173 LEU A O 1
ATOM 1415 N N . TRP A 1 174 ? 2.158 2.919 -11.742 1.00 95.31 174 TRP A N 1
ATOM 1416 C CA . TRP A 1 174 ? 1.570 3.969 -10.907 1.00 95.31 174 TRP A CA 1
ATOM 1417 C C . TRP A 1 174 ? 0.534 4.827 -11.638 1.00 95.31 174 TRP A C 1
ATOM 1419 O O . TRP A 1 174 ? -0.463 5.236 -11.042 1.00 95.31 174 TRP A O 1
ATOM 1429 N N . LYS A 1 175 ? 0.729 5.121 -12.930 1.00 92.25 175 LYS A N 1
ATOM 1430 C CA . LYS A 1 175 ? -0.277 5.840 -13.731 1.00 92.25 175 LYS A CA 1
ATOM 1431 C C . LYS A 1 175 ? -1.536 5.004 -13.964 1.00 92.25 175 LYS A C 1
ATOM 1433 O O . LYS A 1 175 ? -2.615 5.588 -14.004 1.00 92.25 175 LYS A O 1
ATOM 1438 N N . GLY A 1 176 ? -1.391 3.685 -14.086 1.00 89.81 176 GLY A N 1
ATOM 1439 C CA . GLY A 1 176 ? -2.492 2.729 -14.213 1.00 89.81 176 GLY A CA 1
ATOM 1440 C C . GLY A 1 176 ? -3.087 2.248 -12.887 1.00 89.81 176 GLY A C 1
ATOM 1441 O O . GLY A 1 176 ? -4.043 1.485 -12.926 1.00 89.81 176 GLY A O 1
ATOM 1442 N N . TYR A 1 177 ? -2.544 2.667 -11.739 1.00 90.00 177 TYR A N 1
ATOM 1443 C CA . TYR A 1 177 ? -3.034 2.248 -10.428 1.00 90.00 177 TYR A CA 1
ATOM 1444 C C . TYR A 1 177 ? -4.466 2.741 -10.185 1.00 90.00 177 TYR A C 1
ATOM 1446 O O . TYR A 1 177 ? -4.742 3.952 -10.217 1.00 90.00 177 TYR A O 1
ATOM 1454 N N . GLU A 1 178 ? -5.336 1.787 -9.873 1.00 85.31 178 GLU A N 1
ATOM 1455 C CA . GLU A 1 178 ? -6.694 1.979 -9.378 1.00 85.31 178 GLU A CA 1
ATOM 1456 C C . GLU A 1 178 ? -6.763 1.574 -7.901 1.00 85.31 178 GLU A C 1
ATOM 1458 O O . GLU A 1 178 ? -5.910 0.834 -7.410 1.00 85.31 178 GLU A O 1
ATOM 1463 N N . ARG A 1 179 ? -7.771 2.078 -7.183 1.00 77.69 179 ARG A N 1
ATOM 1464 C CA . ARG A 1 179 ? -7.965 1.784 -5.757 1.00 77.69 179 ARG A CA 1
ATOM 1465 C C . ARG A 1 179 ? -8.048 0.269 -5.526 1.00 77.69 179 ARG A C 1
ATOM 1467 O O . ARG A 1 179 ? -8.697 -0.420 -6.307 1.00 77.69 179 ARG A O 1
ATOM 1474 N N . GLU A 1 180 ? -7.409 -0.225 -4.465 1.00 81.00 180 GLU A N 1
ATOM 1475 C CA . GLU A 1 180 ? -7.256 -1.664 -4.162 1.00 81.00 180 GLU A CA 1
ATOM 1476 C C . GLU A 1 180 ? -6.441 -2.466 -5.196 1.00 81.00 180 GLU A C 1
ATOM 1478 O O . GLU A 1 180 ? -6.277 -3.677 -5.055 1.00 81.00 180 GLU A O 1
ATOM 1483 N N . GLY A 1 181 ? -5.883 -1.811 -6.219 1.00 86.44 181 GLY A N 1
ATOM 1484 C CA . GLY A 1 181 ? -5.016 -2.444 -7.203 1.00 86.44 181 GLY A CA 1
ATOM 1485 C C . GLY A 1 181 ? -3.676 -2.892 -6.618 1.00 86.44 181 GLY A C 1
ATOM 1486 O O . GLY A 1 181 ? -3.334 -2.595 -5.464 1.00 86.44 181 GLY A O 1
ATOM 1487 N N . ARG A 1 182 ? -2.897 -3.590 -7.454 1.00 92.50 182 ARG A N 1
ATOM 1488 C CA . ARG A 1 182 ? -1.525 -3.990 -7.127 1.00 92.50 182 ARG A CA 1
ATOM 1489 C C . ARG A 1 182 ? -0.648 -2.767 -6.921 1.00 92.50 182 ARG A C 1
ATOM 1491 O O . ARG A 1 182 ? -0.684 -1.832 -7.719 1.00 92.50 182 ARG A O 1
ATOM 1498 N N . ILE A 1 183 ? 0.136 -2.787 -5.853 1.00 94.88 183 ILE A N 1
ATOM 1499 C CA . ILE A 1 183 ? 0.969 -1.665 -5.430 1.00 94.88 183 ILE A CA 1
ATOM 1500 C C . ILE A 1 183 ? 2.365 -1.833 -6.047 1.00 94.88 183 ILE A C 1
ATOM 1502 O O . ILE A 1 183 ? 3.068 -2.782 -5.689 1.00 94.88 183 ILE A O 1
ATOM 1506 N N . PRO A 1 184 ? 2.794 -0.949 -6.965 1.00 96.31 184 PRO A N 1
ATOM 1507 C CA . PRO A 1 184 ? 4.117 -1.036 -7.571 1.00 96.31 184 PRO A CA 1
ATOM 1508 C C . PRO A 1 184 ? 5.194 -0.587 -6.583 1.00 96.31 184 PRO A C 1
ATOM 1510 O O . PRO A 1 184 ? 5.091 0.498 -6.017 1.00 96.31 184 PRO A O 1
ATOM 1513 N N . LEU A 1 185 ? 6.249 -1.380 -6.402 1.00 95.19 185 LEU A N 1
ATOM 1514 C CA . LEU A 1 185 ? 7.381 -1.035 -5.537 1.00 95.19 185 LEU A CA 1
ATOM 1515 C C . LEU A 1 185 ? 8.687 -1.174 -6.315 1.00 95.19 185 LEU A C 1
ATOM 1517 O O . LEU A 1 185 ? 9.045 -2.276 -6.722 1.00 95.19 185 LEU A O 1
ATOM 1521 N N . PHE A 1 186 ? 9.421 -0.078 -6.500 1.00 94.75 186 PHE A N 1
ATOM 1522 C CA . PHE A 1 186 ? 10.784 -0.129 -7.030 1.00 94.75 186 PHE A CA 1
ATOM 1523 C C . PHE A 1 186 ? 11.792 -0.185 -5.883 1.00 94.75 186 PHE A C 1
ATOM 1525 O O . PHE A 1 186 ? 11.949 0.788 -5.145 1.00 94.75 186 PHE A O 1
ATOM 1532 N N . ILE A 1 187 ? 12.500 -1.306 -5.757 1.00 91.75 187 ILE A N 1
ATOM 1533 C CA . ILE A 1 187 ? 13.500 -1.534 -4.714 1.00 91.75 187 ILE A CA 1
ATOM 1534 C C . ILE A 1 187 ? 14.870 -1.668 -5.374 1.00 91.75 187 ILE A C 1
ATOM 1536 O O . ILE A 1 187 ? 15.162 -2.645 -6.065 1.00 91.75 187 ILE A O 1
ATOM 1540 N N . ASN A 1 188 ? 15.730 -0.680 -5.131 1.00 87.38 188 ASN A N 1
ATOM 1541 C CA . ASN A 1 188 ? 17.137 -0.767 -5.491 1.00 87.38 188 ASN A CA 1
ATOM 1542 C C . ASN A 1 188 ? 17.875 -1.595 -4.425 1.00 87.38 188 ASN A C 1
ATOM 1544 O O . ASN A 1 188 ? 17.958 -1.202 -3.257 1.00 87.38 188 ASN A O 1
ATOM 1548 N N . MET A 1 189 ? 18.406 -2.746 -4.829 1.00 81.62 189 MET A N 1
ATOM 1549 C CA . MET A 1 189 ? 19.037 -3.678 -3.903 1.00 81.62 189 MET A CA 1
ATOM 1550 C C . MET A 1 189 ? 20.441 -3.246 -3.484 1.00 81.62 189 MET A C 1
ATOM 1552 O O . MET A 1 189 ? 20.813 -3.487 -2.339 1.00 81.62 189 MET A O 1
ATOM 1556 N N . THR A 1 190 ? 21.187 -2.532 -4.331 1.00 75.75 190 THR A N 1
ATOM 1557 C CA . THR A 1 190 ? 22.534 -2.048 -3.981 1.00 75.75 190 THR A CA 1
ATOM 1558 C C . THR A 1 190 ? 22.518 -0.930 -2.949 1.00 75.75 190 THR A C 1
ATOM 1560 O O . THR A 1 190 ? 23.441 -0.801 -2.145 1.00 75.75 190 THR A O 1
ATOM 1563 N N . ALA A 1 191 ? 21.437 -0.152 -2.906 1.00 69.06 191 ALA A N 1
ATOM 1564 C CA . ALA A 1 191 ? 21.196 0.833 -1.858 1.00 69.06 191 ALA A CA 1
ATOM 1565 C C . ALA A 1 191 ? 20.733 0.204 -0.527 1.00 69.06 191 ALA A C 1
ATOM 1567 O O . ALA A 1 191 ? 20.683 0.894 0.494 1.00 69.06 191 ALA A O 1
ATOM 1568 N N . THR A 1 192 ? 20.390 -1.089 -0.510 1.00 63.19 192 THR A N 1
ATOM 1569 C CA . THR A 1 192 ? 19.852 -1.763 0.676 1.00 63.19 192 THR A CA 1
ATOM 1570 C C . THR A 1 192 ? 20.977 -2.430 1.465 1.00 63.19 192 THR A C 1
ATOM 1572 O O . THR A 1 192 ? 21.538 -3.441 1.061 1.00 63.19 192 THR A O 1
ATOM 1575 N N . HIS A 1 193 ? 21.295 -1.893 2.646 1.00 56.38 193 HIS A N 1
ATOM 1576 C CA . HIS A 1 193 ? 22.418 -2.369 3.467 1.00 56.38 193 HIS A CA 1
ATOM 1577 C C . HIS A 1 193 ? 22.259 -3.796 4.043 1.00 56.38 193 HIS A C 1
ATOM 1579 O O . HIS A 1 193 ? 23.232 -4.305 4.604 1.00 56.38 193 HIS A O 1
ATOM 1585 N N . ARG A 1 194 ? 21.069 -4.420 3.948 1.00 64.50 194 ARG A N 1
ATOM 1586 C CA . ARG A 1 194 ? 20.740 -5.765 4.476 1.00 64.50 194 ARG A CA 1
ATOM 1587 C C . ARG A 1 194 ? 19.623 -6.465 3.675 1.00 64.50 194 ARG A C 1
ATOM 1589 O O . ARG A 1 194 ? 18.469 -6.432 4.107 1.00 64.50 194 ARG A O 1
ATOM 1596 N N . PRO A 1 195 ? 19.925 -7.079 2.521 1.00 61.34 195 PRO A N 1
ATOM 1597 C CA . PRO A 1 195 ? 18.926 -7.742 1.674 1.00 61.34 195 PRO A CA 1
ATOM 1598 C C . PRO A 1 195 ? 18.295 -8.995 2.310 1.00 61.34 195 PRO A C 1
ATOM 1600 O O . PRO A 1 195 ? 17.253 -9.456 1.860 1.00 61.34 195 PRO A O 1
ATOM 1603 N N . GLU A 1 196 ? 18.894 -9.549 3.368 1.00 59.62 196 GLU A N 1
ATOM 1604 C CA . GLU A 1 196 ? 18.350 -10.662 4.157 1.00 59.62 196 GLU A CA 1
ATOM 1605 C C . GLU A 1 196 ? 17.180 -10.273 5.080 1.00 59.62 196 GLU A C 1
ATOM 1607 O O . GLU A 1 196 ? 16.570 -11.140 5.708 1.00 59.62 196 GLU A O 1
ATOM 1612 N N . GLN A 1 197 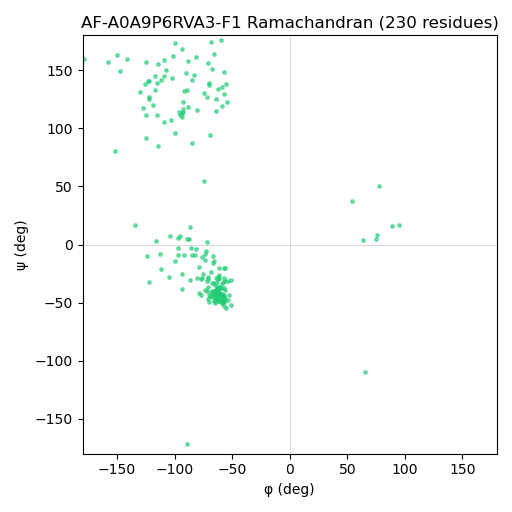? 16.885 -8.976 5.197 1.00 68.69 197 GLN A N 1
ATOM 1613 C CA . GLN A 1 197 ? 15.737 -8.451 5.933 1.00 68.69 197 GLN A CA 1
ATOM 1614 C C . GLN A 1 197 ? 14.545 -8.237 4.994 1.00 68.69 197 GLN A C 1
ATOM 1616 O O . GLN A 1 197 ? 14.673 -8.290 3.774 1.00 68.69 197 GLN A O 1
ATOM 1621 N N . ASP A 1 198 ? 13.361 -7.999 5.557 1.00 82.50 198 ASP A N 1
ATOM 1622 C CA . ASP A 1 198 ? 12.163 -7.779 4.752 1.00 82.50 198 ASP A CA 1
ATOM 1623 C C . ASP A 1 198 ? 12.231 -6.441 3.994 1.00 82.50 198 ASP A C 1
ATOM 1625 O O . ASP A 1 198 ? 11.899 -5.378 4.525 1.00 82.50 198 ASP A O 1
ATOM 1629 N N . MET A 1 199 ? 12.692 -6.508 2.743 1.00 85.75 199 MET A N 1
ATOM 1630 C CA . MET A 1 199 ? 12.935 -5.337 1.898 1.00 85.75 199 MET A CA 1
ATOM 1631 C C . MET A 1 199 ? 11.647 -4.568 1.580 1.00 85.75 199 MET A C 1
ATOM 1633 O O . MET A 1 199 ? 11.696 -3.353 1.400 1.00 85.75 199 MET A O 1
ATOM 1637 N N . ILE A 1 200 ? 10.492 -5.244 1.540 1.00 89.31 200 ILE A N 1
ATOM 1638 C CA . ILE A 1 200 ? 9.198 -4.600 1.281 1.00 89.31 200 ILE A CA 1
ATOM 1639 C C . ILE A 1 200 ? 8.807 -3.740 2.482 1.00 89.31 200 ILE A C 1
ATOM 1641 O O . ILE A 1 200 ? 8.509 -2.558 2.315 1.00 89.31 200 ILE A O 1
ATOM 1645 N N . ALA A 1 201 ? 8.862 -4.289 3.698 1.00 90.06 201 ALA A N 1
ATOM 1646 C CA . ALA A 1 201 ? 8.571 -3.508 4.897 1.00 90.06 201 ALA A CA 1
ATOM 1647 C C . ALA A 1 201 ? 9.567 -2.369 5.099 1.00 90.06 201 ALA A C 1
ATOM 1649 O O . ALA A 1 201 ? 9.152 -1.252 5.387 1.00 90.06 201 ALA A O 1
ATOM 1650 N N . GLN A 1 202 ? 10.864 -2.610 4.900 1.00 88.88 202 GLN A N 1
ATOM 1651 C CA . GLN A 1 202 ? 11.867 -1.546 4.977 1.00 88.88 202 GLN A CA 1
ATOM 1652 C C . GLN A 1 202 ? 11.581 -0.414 3.990 1.00 88.88 202 GLN A C 1
ATOM 1654 O O . GLN A 1 202 ? 11.645 0.756 4.366 1.00 88.88 202 GLN A O 1
ATOM 1659 N N . TYR A 1 203 ? 11.240 -0.758 2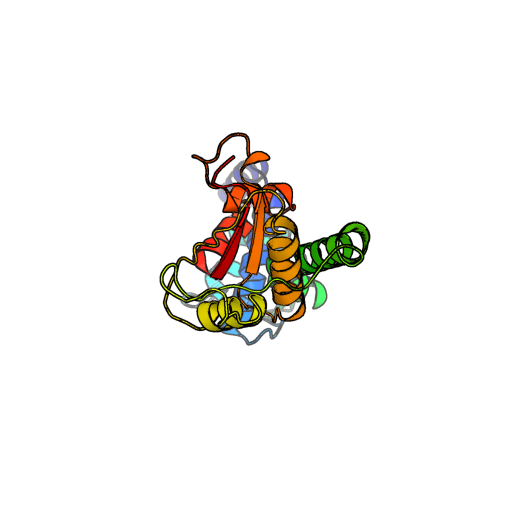.746 1.00 90.62 203 TYR A N 1
ATOM 1660 C CA . TYR A 1 203 ? 10.866 0.220 1.733 1.00 90.62 203 TYR A CA 1
ATOM 1661 C C . TYR A 1 203 ? 9.660 1.050 2.188 1.00 90.62 203 TYR A C 1
ATOM 1663 O O . TYR A 1 203 ? 9.717 2.280 2.193 1.00 90.62 203 TYR A O 1
ATOM 1671 N N . LEU A 1 204 ? 8.587 0.396 2.634 1.00 91.50 204 LEU A N 1
ATOM 1672 C CA . LEU A 1 204 ? 7.373 1.075 3.090 1.00 91.50 204 LEU A CA 1
ATOM 1673 C C . LEU A 1 204 ? 7.633 1.955 4.328 1.00 91.50 204 LEU A C 1
ATOM 1675 O O . LEU A 1 204 ? 7.204 3.108 4.346 1.00 91.50 204 LEU A O 1
ATOM 1679 N N . LEU A 1 205 ? 8.417 1.489 5.304 1.00 90.50 205 LEU A N 1
ATOM 1680 C CA . LEU A 1 205 ? 8.817 2.283 6.476 1.00 90.50 205 LEU A CA 1
ATOM 1681 C C . LEU A 1 205 ? 9.540 3.573 6.066 1.00 90.50 205 LEU A C 1
ATOM 1683 O O . LEU A 1 205 ? 9.185 4.663 6.513 1.00 90.50 205 LEU A O 1
ATOM 1687 N N . VAL A 1 206 ? 10.525 3.474 5.164 1.00 88.94 206 VAL A N 1
ATOM 1688 C CA . VAL A 1 206 ? 11.265 4.642 4.644 1.00 88.94 206 VAL A CA 1
ATOM 1689 C C . VAL A 1 206 ? 10.339 5.613 3.905 1.00 88.94 206 VAL A C 1
ATOM 1691 O O . VAL A 1 206 ? 10.574 6.823 3.903 1.00 88.94 206 VAL A O 1
ATOM 1694 N N . HIS A 1 207 ? 9.260 5.107 3.308 1.00 88.69 207 HIS A N 1
ATOM 1695 C CA . HIS A 1 207 ? 8.267 5.915 2.610 1.00 88.69 207 HIS A CA 1
ATOM 1696 C C . HIS A 1 207 ? 7.135 6.461 3.490 1.00 88.69 207 HIS A C 1
ATOM 1698 O O . HIS A 1 207 ? 6.269 7.170 2.961 1.00 88.69 207 HIS A O 1
ATOM 1704 N N . GLY A 1 208 ? 7.210 6.243 4.808 1.00 85.12 208 GLY A N 1
ATOM 1705 C CA . GLY A 1 208 ? 6.342 6.860 5.810 1.00 85.12 208 GLY A CA 1
ATOM 1706 C C . GLY A 1 208 ? 5.127 6.026 6.207 1.00 85.12 208 GLY A C 1
ATOM 1707 O O . GLY A 1 208 ? 4.188 6.591 6.759 1.00 85.12 208 GLY A O 1
ATOM 1708 N N . PHE A 1 209 ? 5.125 4.725 5.911 1.00 86.94 209 PHE A N 1
ATOM 1709 C CA . PHE A 1 209 ? 4.109 3.801 6.413 1.00 86.94 209 PHE A CA 1
ATOM 1710 C C . PHE A 1 209 ? 4.487 3.295 7.812 1.00 86.94 209 PHE A C 1
ATOM 1712 O O . PHE A 1 209 ? 5.658 3.036 8.084 1.00 86.94 209 PHE A O 1
ATOM 1719 N N . GLU A 1 210 ? 3.496 3.155 8.686 1.00 84.81 210 GLU A N 1
ATOM 1720 C CA . GLU A 1 210 ? 3.614 2.583 10.032 1.00 84.81 210 GLU A CA 1
ATOM 1721 C C . GLU A 1 210 ? 3.583 1.040 9.990 1.00 84.81 210 GLU A C 1
ATOM 1723 O O . GLU A 1 210 ? 3.139 0.438 9.010 1.00 84.81 210 GLU A O 1
ATOM 1728 N N . GLU A 1 211 ? 4.059 0.373 11.048 1.00 81.62 211 GLU A N 1
ATOM 1729 C CA . GLU A 1 211 ? 4.123 -1.100 11.095 1.00 81.62 211 GLU A CA 1
ATOM 1730 C C . GLU A 1 211 ? 2.740 -1.762 10.964 1.00 81.62 211 GLU A C 1
ATOM 1732 O O . GLU A 1 211 ? 2.605 -2.773 10.275 1.00 81.62 211 GLU A O 1
ATOM 1737 N N . ASP A 1 212 ? 1.700 -1.170 11.558 1.00 74.69 212 ASP A N 1
ATOM 1738 C CA . ASP A 1 212 ? 0.317 -1.651 11.464 1.00 74.69 212 ASP A CA 1
ATOM 1739 C C . ASP A 1 212 ? -0.228 -1.560 10.029 1.00 74.69 212 ASP A C 1
ATOM 1741 O O . ASP A 1 212 ? -0.854 -2.501 9.540 1.00 74.69 212 ASP A O 1
ATOM 1745 N N . GLN A 1 213 ? 0.075 -0.468 9.323 1.00 77.62 213 GLN A N 1
ATOM 1746 C CA . GLN A 1 213 ? -0.274 -0.284 7.914 1.00 77.62 213 GLN A CA 1
ATOM 1747 C C . GLN A 1 213 ? 0.431 -1.308 7.025 1.00 77.62 213 GLN A C 1
ATOM 1749 O O . GLN A 1 213 ? -0.161 -1.831 6.086 1.00 77.62 213 GLN A O 1
ATOM 1754 N N . ILE A 1 214 ? 1.698 -1.610 7.311 1.00 86.81 214 ILE A N 1
ATOM 1755 C CA . ILE A 1 214 ? 2.471 -2.589 6.542 1.00 86.81 214 ILE A CA 1
ATOM 1756 C C . ILE A 1 214 ? 1.899 -3.995 6.733 1.00 86.81 214 ILE A C 1
ATOM 1758 O O . ILE A 1 214 ? 1.748 -4.724 5.752 1.00 86.81 214 ILE A O 1
ATOM 1762 N N . GLU A 1 215 ? 1.546 -4.376 7.962 1.00 80.56 215 GLU A N 1
ATOM 1763 C CA . GLU A 1 215 ? 0.872 -5.651 8.231 1.00 80.56 215 GLU A CA 1
ATOM 1764 C C . GLU A 1 215 ? -0.499 -5.732 7.548 1.00 80.56 215 GLU A C 1
ATOM 1766 O O . GLU A 1 215 ? -0.815 -6.745 6.921 1.00 80.56 215 GLU A O 1
ATOM 1771 N N . GLU A 1 216 ? -1.287 -4.655 7.574 1.00 77.06 216 GLU A N 1
ATOM 1772 C CA . GLU A 1 216 ? -2.553 -4.579 6.837 1.00 77.06 216 GLU A CA 1
ATOM 1773 C C . GLU A 1 216 ? -2.335 -4.808 5.333 1.00 77.06 216 GLU A C 1
ATOM 1775 O O . GLU A 1 216 ? -2.998 -5.650 4.719 1.00 77.06 216 GLU A O 1
ATOM 1780 N N . MET A 1 217 ? -1.362 -4.112 4.738 1.00 85.00 217 MET A N 1
ATOM 1781 C CA . MET A 1 217 ? -1.041 -4.251 3.319 1.00 85.00 217 MET A CA 1
ATOM 1782 C C . MET A 1 217 ? -0.545 -5.665 2.987 1.00 85.00 217 MET A C 1
ATOM 1784 O O . MET A 1 217 ? -0.922 -6.211 1.956 1.00 85.00 217 MET A O 1
ATOM 1788 N N . ARG A 1 218 ? 0.241 -6.308 3.857 1.00 84.12 218 ARG A N 1
ATOM 1789 C CA . ARG A 1 218 ? 0.681 -7.702 3.663 1.00 84.12 218 ARG A CA 1
ATOM 1790 C C . ARG A 1 218 ? -0.472 -8.699 3.652 1.00 84.12 218 ARG A C 1
ATOM 1792 O O . ARG A 1 218 ? -0.427 -9.669 2.900 1.00 84.12 218 ARG A O 1
ATOM 1799 N N . LEU A 1 219 ? -1.473 -8.496 4.506 1.00 77.56 219 LEU A N 1
ATOM 1800 C CA . LEU A 1 219 ? -2.601 -9.417 4.647 1.00 77.56 219 LEU A CA 1
ATOM 1801 C C . LEU A 1 219 ? -3.668 -9.224 3.568 1.00 77.56 219 LEU A C 1
ATOM 1803 O O . LEU A 1 219 ? -4.396 -10.170 3.252 1.00 77.56 219 LEU A O 1
ATOM 1807 N N . HIS A 1 220 ? -3.799 -8.007 3.040 1.00 80.12 220 HIS A N 1
ATOM 1808 C CA . HIS A 1 220 ? -4.955 -7.627 2.231 1.00 80.12 220 HIS A CA 1
ATOM 1809 C C . HIS A 1 220 ? -4.619 -7.108 0.836 1.00 80.12 220 HIS A C 1
ATOM 1811 O O . HIS A 1 220 ? -5.537 -6.964 0.030 1.00 80.12 220 HIS A O 1
ATOM 1817 N N . ARG A 1 221 ? -3.345 -6.844 0.522 1.00 86.56 221 ARG A N 1
ATOM 1818 C CA . ARG A 1 221 ? -2.931 -6.213 -0.737 1.00 86.56 221 ARG A CA 1
ATOM 1819 C C . ARG A 1 221 ? -1.908 -7.046 -1.495 1.00 86.56 221 ARG A C 1
ATOM 1821 O O . ARG A 1 221 ? -1.189 -7.872 -0.942 1.00 86.56 221 ARG A O 1
ATOM 1828 N N . GLU A 1 222 ? -1.862 -6.804 -2.799 1.00 91.19 222 GLU A N 1
ATOM 1829 C CA . GLU A 1 222 ? -0.897 -7.404 -3.716 1.00 91.19 222 GLU A CA 1
ATOM 1830 C C . GLU A 1 222 ? 0.135 -6.360 -4.157 1.00 91.19 222 GLU A C 1
ATOM 1832 O O . GLU A 1 222 ? -0.175 -5.171 -4.269 1.00 91.19 222 GLU A O 1
ATOM 1837 N N . PHE A 1 223 ? 1.354 -6.812 -4.455 1.00 93.81 223 PHE A N 1
ATOM 1838 C CA . PHE A 1 223 ? 2.471 -5.949 -4.835 1.00 93.81 223 PHE A CA 1
ATOM 1839 C C . PHE A 1 223 ? 3.078 -6.375 -6.171 1.00 93.81 223 PHE A C 1
ATOM 1841 O O . PHE A 1 223 ? 3.331 -7.559 -6.389 1.00 93.81 223 PHE A O 1
ATOM 1848 N N . ASP A 1 224 ? 3.391 -5.394 -7.016 1.00 94.94 224 ASP A N 1
ATOM 1849 C CA . ASP A 1 224 ? 4.259 -5.572 -8.181 1.00 94.94 224 ASP A CA 1
ATOM 1850 C C . ASP A 1 224 ? 5.661 -5.072 -7.803 1.00 94.94 224 ASP A C 1
ATOM 1852 O O . ASP A 1 224 ? 5.944 -3.872 -7.841 1.00 94.94 224 ASP A O 1
ATOM 1856 N N . VAL A 1 225 ? 6.537 -5.987 -7.384 1.00 94.44 225 VAL A N 1
ATOM 1857 C CA . VAL A 1 225 ? 7.876 -5.636 -6.885 1.00 94.44 225 VAL A CA 1
ATOM 1858 C C . VAL A 1 225 ? 8.901 -5.673 -8.017 1.00 94.44 225 VAL A C 1
ATOM 1860 O O . VAL A 1 225 ? 9.099 -6.698 -8.668 1.00 94.44 225 VAL A O 1
ATOM 1863 N N . ILE A 1 226 ? 9.574 -4.547 -8.236 1.00 95.19 226 ILE A N 1
ATOM 1864 C CA . ILE A 1 226 ? 10.622 -4.358 -9.236 1.00 95.19 226 ILE A CA 1
ATOM 1865 C C . ILE A 1 226 ? 11.954 -4.239 -8.499 1.00 95.19 226 ILE A C 1
ATOM 1867 O O . ILE A 1 226 ? 12.250 -3.204 -7.900 1.00 95.19 226 ILE A O 1
ATOM 1871 N N . PHE A 1 227 ? 12.758 -5.299 -8.554 1.00 91.56 227 PHE A N 1
ATOM 1872 C CA . PHE A 1 227 ? 14.115 -5.296 -8.013 1.00 91.56 227 PHE A CA 1
ATOM 1873 C C . PHE A 1 227 ? 15.123 -4.822 -9.061 1.00 91.56 227 PHE A C 1
ATOM 1875 O O . PHE A 1 227 ? 15.115 -5.292 -10.200 1.00 91.56 227 PHE A O 1
ATOM 1882 N N . ASP A 1 228 ? 16.009 -3.915 -8.659 1.00 90.69 228 ASP A N 1
ATOM 1883 C CA . ASP A 1 228 ? 17.101 -3.400 -9.486 1.00 90.69 228 ASP A CA 1
ATOM 1884 C C . ASP A 1 228 ? 18.457 -3.644 -8.810 1.00 90.69 228 ASP A C 1
ATOM 1886 O O . ASP A 1 228 ? 18.569 -3.500 -7.592 1.00 90.69 228 ASP A O 1
ATOM 1890 N N . GLY A 1 229 ? 19.474 -4.012 -9.599 1.00 83.06 229 GLY A N 1
ATOM 1891 C CA . GLY A 1 229 ? 20.829 -4.300 -9.105 1.00 83.06 229 GLY A CA 1
ATOM 1892 C C . GLY A 1 229 ? 20.975 -5.671 -8.431 1.00 83.06 229 GLY A C 1
ATOM 1893 O O . GLY A 1 229 ? 21.452 -5.754 -7.308 1.00 83.06 229 GLY A O 1
ATOM 1894 N N . TYR A 1 230 ? 20.520 -6.750 -9.082 1.00 75.12 230 TYR A N 1
ATOM 1895 C CA . TYR A 1 230 ? 20.667 -8.124 -8.561 1.00 75.12 230 TYR A CA 1
ATOM 1896 C C . TYR A 1 230 ? 22.074 -8.701 -8.708 1.00 75.12 230 TYR A C 1
ATOM 1898 O O . TYR A 1 230 ? 22.481 -9.556 -7.927 1.00 75.12 230 TYR A O 1
ATOM 1906 N N . ASP A 1 231 ? 22.793 -8.258 -9.728 1.00 71.44 231 ASP A N 1
ATOM 1907 C CA . ASP A 1 231 ? 24.126 -8.709 -10.110 1.00 71.44 231 ASP A CA 1
ATOM 1908 C C . ASP A 1 231 ? 25.264 -7.818 -9.585 1.00 71.44 231 ASP A C 1
ATOM 1910 O O . ASP A 1 231 ? 26.432 -8.143 -9.807 1.00 71.44 231 ASP A O 1
ATOM 1914 N N . GLU A 1 232 ? 24.930 -6.722 -8.903 1.00 60.34 232 GLU A N 1
ATOM 1915 C CA . GLU A 1 232 ? 25.866 -5.753 -8.313 1.00 60.34 232 GLU A CA 1
ATOM 1916 C C . GLU A 1 232 ? 26.155 -6.055 -6.835 1.00 60.34 232 GLU A C 1
ATOM 1918 O O . GLU A 1 232 ? 27.348 -5.973 -6.453 1.00 60.34 232 GLU A O 1
#

Secondary structure (DSSP, 8-state):
--HHHHHHHHHHHHS-HHHHHHHHHHHHHHHHHHHHTT-S-EE--TTTSTTSTHHHHHSS-HHHHHHHHHSSEEEETTEEEESSHHHHHHHHSHHHHHHHHHHHHHHHHHHHHTTTT----EE-SSTTS-TT--EEHHHHHHHHHTSS---------TTSSHHHHHHHHHHHHHHH--TT--EEEEEESTT-S-TTS-HHHHHHHHTT--HHHHHHHHHH--EEEEEE-S--

Sequence (232 aa):
LTRAGSKTLDEMIQGDFAELAITFLKNLATAIFKEQDGNPVVRYIPKEDKTTWKFEFFGDKPEVVFLREASPLTRAGVLHRFIHRSFLEYFYDFVEQGIHQLRSRRVLEYEQFVEGSYISCFAKTNLLEQDGVSSPLLKIVKEFLNTDRQVFLLLGDSGSGKTTFNLHLERVLWKGYEREGRIPLFINMTATHRPEQDMIAQYLLVHGFEEDQIEEMRLHREFDVIFDGYDE

Solvent-accessible surface area (backbone atoms only — not comparable to full-atom values): 13920 Å² total; per-residue (Å²): 128,54,79,67,49,52,52,52,50,53,57,40,62,74,46,65,48,64,60,55,39,50,51,51,45,31,52,50,25,44,48,33,35,75,77,48,78,55,49,66,70,46,77,57,46,85,87,77,32,66,87,42,81,58,30,72,64,69,38,85,51,61,66,37,45,51,42,46,74,75,39,75,54,42,74,61,91,49,36,35,28,53,75,43,71,67,54,41,51,49,37,49,36,50,62,58,50,50,50,50,52,50,43,55,50,54,45,48,52,39,63,74,76,38,58,93,74,62,69,92,53,68,37,59,97,51,95,84,59,59,93,86,61,62,45,54,36,68,57,56,52,56,56,46,72,77,48,91,69,88,79,85,87,87,85,74,63,91,88,66,46,62,67,57,48,53,55,50,50,45,41,52,48,52,73,67,54,52,92,93,44,63,44,68,40,83,44,58,46,75,81,41,96,59,78,92,47,67,62,67,58,52,51,40,44,77,73,70,47,52,74,68,53,48,53,49,42,68,76,74,51,51,70,47,76,44,79,37,56,90,92,112

Nearest PDB structures (foldseek):
  8bif-assembly2_C  TM=2.892E-01  e=6.564E-01  Photorhabdus laumondii subsp. laumondii TTO1
  8bij-assembly1_B  TM=2.395E-01  e=3.880E-01  Photorhabdus laumondii subsp. laumondii TTO1
  8bie-assembly1_B  TM=1.918E-01  e=2.238E+00  Photorhabdus laumondii subsp. laumondii TTO1

Foldseek 3Di:
DPPVLVVVVVVCVVDDVVVVLLVLLLVVLQCCCVVPVLPFKDFADAVPCCVPPVCVQVNPPSSSVVSQVPAQWDDDPRIIGHVDSVSSVCSPCVLVVLLVVVLVVLLVCCVPPQPVPDDFAWDDPDPPDDPVDTDGVLVVVVVVVPDPDDDDDDDDDVPSCLVSVLSVSLNVVSVVDDPLAAREAEQEVVPPPCPVDDRQVVRSVVSPDDPVSSVVCVVRGHYDYHYDDPPD

Mean predicted aligned error: 11.77 Å

Radius of gyration: 24.02 Å; Cα contacts (8 Å, |Δi|>4): 217; chains: 1; bounding box: 56×34×77 Å